Protein AF-0000000069236640 (afdb_homodimer)

Foldseek 3Di:
DPPPPPPPPPPPPPPPPVPVPPDDDDDCPDPVNVVVVVVVVVVVVVLAPDKDWDFWDDWDWDQDPQAIKTWTWGWTDRVPDIFIKTWIWGDDVVVPDIDTDDIDTDDD/DPPPPPPPPPPPPPPPPVPVPPDDDDDCPDPVNVVVVVVVVVVVVVLAPDKDWDFWDDWDWDQDPQAIKTWTWGWTDRVPDIFIKTWIWGDDVVVPDIDTPDIDTDDD

Secondary structure (DSSP, 8-state):
----------------------EEE--TT-HHHHHHHHHHHHHHHHHSSPPEEEEEEEEEEEEETTEEEEEEEEEEESSS-EEEEEEEEEEEGGGTEEEEEEEEE---/----------------------EEE--TT-HHHHHHHHHHHHHHHHHSSPPEEEEEEEEEEEEETTEEEEEEEEEEESSS-EEEEEEEEEEEGGGTEEEEEEEEE---

Sequence (216 aa):
MRIQSLILIVLIVIFSSAASNHAAFLNPNDPLVNEIGNFAVNEYNKQVNKLKFEKVLNGVSEITSQGTNYRITLSATDGSTSKKYAAIVLDNPTQHVRRLTNFAPIKAMRIQSLILIVLIVIFSSAASNHAAFLNPNDPLVNEIGNFAVNEYNKQVNKLKFEKVLNGVSEITSQGTNYRITLSATDGSTSKKYAAIVLDNPTQHVRRLTNFAPIKA

Solvent-accessible surface area (backbone atoms only — not comparable to full-atom values): 12549 Å² total; per-residue (Å²): 131,84,79,73,77,80,78,80,79,80,76,79,75,77,72,72,68,78,64,74,65,56,66,43,77,50,58,43,82,37,68,68,48,40,48,50,44,44,48,44,37,54,54,46,38,69,67,46,88,37,54,40,65,71,46,42,71,41,37,35,36,29,62,51,97,82,30,36,39,36,42,33,35,28,37,30,23,65,83,82,54,79,44,47,29,39,35,30,34,42,40,21,77,90,76,72,43,74,43,72,77,44,77,44,75,56,79,129,131,84,79,73,75,80,77,79,78,80,76,80,75,76,73,72,69,78,64,71,64,57,66,43,79,50,57,43,83,37,68,67,50,40,49,50,46,43,48,44,36,55,54,46,37,71,69,47,89,37,54,41,67,70,46,41,71,40,40,34,36,28,61,49,97,81,29,35,37,37,41,34,35,29,37,32,23,66,86,82,52,77,43,45,29,40,37,31,36,42,40,20,78,90,76,71,42,74,44,73,78,43,78,44,75,55,79,128

Structure (mmCIF, N/CA/C/O backbone):
data_AF-0000000069236640-model_v1
#
loop_
_entity.id
_entity.type
_entity.pdbx_description
1 polymer 'Cystatin domain-containing protein'
#
loop_
_atom_site.group_PDB
_atom_site.id
_atom_site.type_symbol
_atom_site.label_atom_id
_atom_site.label_alt_id
_atom_site.label_comp_id
_atom_site.label_asym_id
_atom_site.label_entity_id
_atom_site.label_seq_id
_atom_site.pdbx_PDB_ins_code
_atom_site.Cartn_x
_atom_site.Cartn_y
_atom_site.Cartn_z
_atom_site.occupancy
_atom_site.B_iso_or_equiv
_atom_site.auth_seq_id
_atom_site.auth_comp_id
_atom_site.auth_asym_id
_atom_site.auth_atom_id
_atom_site.pdbx_PDB_model_num
ATOM 1 N N . MET A 1 1 ? 19.141 -47.312 41.219 1 36.94 1 MET A N 1
ATOM 2 C CA . MET A 1 1 ? 18.516 -47.562 39.906 1 36.94 1 MET A CA 1
ATOM 3 C C . MET A 1 1 ? 18.672 -46.344 39 1 36.94 1 MET A C 1
ATOM 5 O O . MET A 1 1 ? 18.344 -45.219 39.375 1 36.94 1 MET A O 1
ATOM 9 N N . ARG A 1 2 ? 19.812 -46.406 38.156 1 38.91 2 ARG A N 1
ATOM 10 C CA . ARG A 1 2 ? 20.141 -45.469 37.094 1 38.91 2 ARG A CA 1
ATOM 11 C C . ARG A 1 2 ? 18.938 -45.219 36.188 1 38.91 2 ARG A C 1
ATOM 13 O O . ARG A 1 2 ? 18.438 -46.156 35.562 1 38.91 2 ARG A O 1
ATOM 20 N N . ILE A 1 3 ? 18.047 -44.25 36.469 1 45.69 3 ILE A N 1
ATOM 21 C CA . ILE A 1 3 ? 16.938 -43.875 35.625 1 45.69 3 ILE A CA 1
ATOM 22 C C . ILE A 1 3 ? 17.438 -43.531 34.219 1 45.69 3 ILE A C 1
ATOM 24 O O . ILE A 1 3 ? 18.172 -42.562 34.062 1 45.69 3 ILE A O 1
ATOM 28 N N . GLN A 1 4 ? 17.953 -44.594 33.5 1 45.88 4 GLN A N 1
ATOM 29 C CA . GLN A 1 4 ? 18.25 -44.375 32.094 1 45.88 4 GLN A CA 1
ATOM 30 C C . GLN A 1 4 ? 17.078 -43.719 31.375 1 45.88 4 GLN A C 1
ATOM 32 O O . GLN A 1 4 ? 15.953 -44.219 31.391 1 45.88 4 GLN A O 1
ATOM 37 N N . SER A 1 5 ? 16.969 -42.406 31.438 1 51.03 5 SER A N 1
ATOM 38 C CA . SER A 1 5 ? 16.031 -41.625 30.641 1 51.03 5 SER A CA 1
ATOM 39 C C . SER A 1 5 ? 16.062 -42.031 29.172 1 51.03 5 SER A C 1
ATOM 41 O O . SER A 1 5 ? 17.109 -41.906 28.516 1 51.03 5 SER A O 1
ATOM 43 N N . LEU A 1 6 ? 15.289 -43.062 28.766 1 45.91 6 LEU A N 1
ATOM 44 C CA . LEU A 1 6 ? 15.07 -43.438 27.359 1 45.91 6 LEU A CA 1
ATOM 45 C C . LEU A 1 6 ? 14.539 -42.25 26.578 1 45.91 6 LEU A C 1
ATOM 47 O O . LEU A 1 6 ? 13.445 -41.75 26.844 1 45.91 6 LEU A O 1
ATOM 51 N N . ILE A 1 7 ? 15.383 -41.406 26.109 1 46.91 7 ILE A N 1
ATOM 52 C CA . ILE A 1 7 ? 15.062 -40.344 25.188 1 46.91 7 ILE A CA 1
ATOM 53 C C . ILE A 1 7 ? 14.523 -40.938 23.875 1 46.91 7 ILE A C 1
ATOM 55 O O . ILE A 1 7 ? 15.219 -41.688 23.219 1 46.91 7 ILE A O 1
ATOM 59 N N . LEU A 1 8 ? 13.188 -41.156 23.703 1 40.53 8 LEU A N 1
ATOM 60 C CA . LEU A 1 8 ? 12.5 -41.531 22.484 1 40.53 8 LEU A CA 1
ATOM 61 C C . LEU A 1 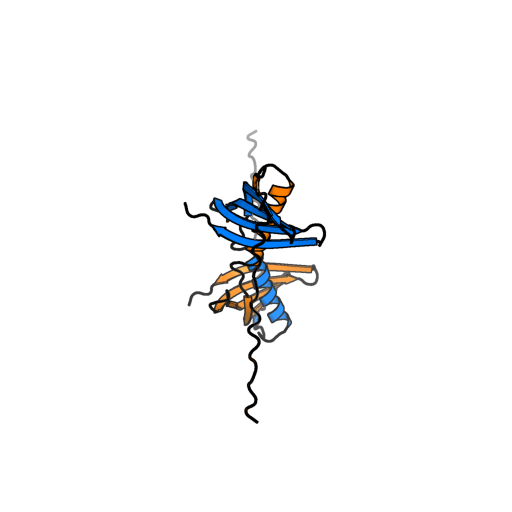8 ? 12.711 -40.5 21.391 1 40.53 8 LEU A C 1
ATOM 63 O O . LEU A 1 8 ? 12.312 -39.344 21.531 1 40.53 8 LEU A O 1
ATOM 67 N N . ILE A 1 9 ? 13.719 -40.656 20.531 1 40.72 9 ILE A N 1
ATOM 68 C CA . ILE A 1 9 ? 13.969 -39.875 19.328 1 40.72 9 ILE A CA 1
ATOM 69 C C . ILE A 1 9 ? 12.805 -40.031 18.359 1 40.72 9 ILE A C 1
ATOM 71 O O . ILE A 1 9 ? 12.562 -41.156 17.859 1 40.72 9 ILE A O 1
ATOM 75 N N . VAL A 1 10 ? 11.656 -39.281 18.406 1 41.09 10 VAL A N 1
ATOM 76 C CA . VAL A 1 10 ? 10.578 -39.219 17.438 1 41.09 10 VAL A CA 1
ATOM 77 C C . VAL A 1 10 ? 11.125 -38.812 16.078 1 41.09 10 VAL A C 1
ATOM 79 O O . VAL A 1 10 ? 11.602 -37.688 15.906 1 41.09 10 VAL A O 1
ATOM 82 N N . LEU A 1 11 ? 11.719 -39.719 15.289 1 38.5 11 LEU A N 1
ATOM 83 C CA . LEU A 1 11 ? 12.078 -39.531 13.891 1 38.5 11 LEU A CA 1
ATOM 84 C C . LEU A 1 11 ? 10.859 -39.125 13.07 1 38.5 11 LEU A C 1
ATOM 86 O O . LEU A 1 11 ? 9.93 -39.906 12.898 1 38.5 11 LEU A O 1
ATOM 90 N N . ILE A 1 12 ? 10.523 -37.844 12.977 1 42.09 12 ILE A N 1
ATOM 91 C CA . ILE A 1 12 ? 9.484 -37.344 12.078 1 42.09 12 ILE A CA 1
ATOM 92 C C . ILE A 1 12 ? 9.828 -37.719 10.641 1 42.09 12 ILE A C 1
ATOM 94 O O . ILE A 1 12 ? 10.852 -37.281 10.102 1 42.09 12 ILE A O 1
ATOM 98 N N . VAL A 1 13 ? 9.508 -38.906 10.172 1 41.97 13 VAL A N 1
ATOM 99 C CA . VAL A 1 13 ? 9.562 -39.312 8.773 1 41.97 13 VAL A CA 1
ATOM 100 C C . VAL A 1 13 ? 8.711 -38.375 7.934 1 41.97 13 VAL A C 1
ATOM 102 O O . VAL A 1 13 ? 7.496 -38.281 8.109 1 41.97 13 VAL A O 1
ATOM 105 N N . ILE A 1 14 ? 9.234 -37.219 7.539 1 39.5 14 ILE A N 1
ATOM 106 C CA . ILE A 1 14 ? 8.602 -36.406 6.5 1 39.5 14 ILE A CA 1
ATOM 107 C C . ILE A 1 14 ? 8.406 -37.25 5.246 1 39.5 14 ILE A C 1
ATOM 109 O O . ILE A 1 14 ? 9.375 -37.719 4.637 1 39.5 14 ILE A O 1
ATOM 113 N N . PHE A 1 15 ? 7.426 -38.156 5.246 1 35.12 15 PHE A N 1
ATOM 114 C CA . PHE A 1 15 ? 6.984 -38.812 4.008 1 35.12 15 PHE A CA 1
ATOM 115 C C . PHE A 1 15 ? 6.809 -37.75 2.902 1 35.12 15 PHE A C 1
ATOM 117 O O . PHE A 1 15 ? 6.023 -36.812 3.043 1 35.12 15 PHE A O 1
ATOM 124 N N . SER A 1 16 ? 7.859 -37.438 2.232 1 40.75 16 SER A N 1
ATOM 125 C CA . SER A 1 16 ? 7.73 -36.719 0.966 1 40.75 16 SER A CA 1
ATOM 126 C C . SER A 1 16 ? 6.781 -37.438 0.018 1 40.75 16 SER A C 1
ATOM 128 O O . SER A 1 16 ? 7.113 -38.5 -0.518 1 40.75 16 SER A O 1
ATOM 130 N N . SER A 1 17 ? 5.566 -37.719 0.354 1 42.81 17 SER A N 1
ATOM 131 C CA . SER A 1 17 ? 4.75 -38.219 -0.749 1 42.81 17 SER A CA 1
ATOM 132 C C . SER A 1 17 ? 5.047 -37.469 -2.041 1 42.81 17 SER A C 1
ATOM 134 O O . SER A 1 17 ? 5.199 -36.25 -2.029 1 42.81 17 SER A O 1
ATOM 136 N N . ALA A 1 18 ? 5.754 -38.125 -2.953 1 45.16 18 ALA A N 1
ATOM 137 C CA . ALA A 1 18 ? 5.793 -37.656 -4.344 1 45.16 18 ALA A CA 1
ATOM 138 C C . ALA A 1 18 ? 4.418 -37.188 -4.809 1 45.16 18 ALA A C 1
ATOM 140 O O . ALA A 1 18 ? 3.596 -38 -5.242 1 45.16 18 ALA A O 1
ATOM 141 N N . ALA A 1 19 ? 3.629 -36.438 -4.109 1 49.44 19 ALA A N 1
ATOM 142 C CA . ALA A 1 19 ? 2.443 -35.906 -4.797 1 49.44 19 ALA A CA 1
ATOM 143 C C . ALA A 1 19 ? 2.75 -35.594 -6.258 1 49.44 19 ALA A C 1
ATOM 145 O O . ALA A 1 19 ? 3.766 -34.969 -6.562 1 49.44 19 ALA A O 1
ATOM 146 N N . SER A 1 20 ? 2.465 -36.5 -7.086 1 50.69 20 SER A N 1
ATOM 147 C CA . SER A 1 20 ? 2.506 -36.219 -8.516 1 50.69 20 SER A CA 1
ATOM 148 C C . SER A 1 20 ? 2.137 -34.75 -8.797 1 50.69 20 SER A C 1
ATOM 150 O O . SER A 1 20 ? 1.004 -34.344 -8.547 1 50.69 20 SER A O 1
ATOM 152 N N . ASN A 1 21 ? 3.029 -33.844 -8.445 1 57.19 21 ASN A N 1
ATOM 153 C CA . ASN A 1 21 ? 2.846 -32.438 -8.812 1 57.19 21 ASN A CA 1
ATOM 154 C C . ASN A 1 21 ? 2.377 -32.312 -10.258 1 57.19 21 ASN A C 1
ATOM 156 O O . ASN A 1 21 ? 3.166 -32.469 -11.188 1 57.19 21 ASN A O 1
ATOM 160 N N . HIS A 1 22 ? 1.173 -32.812 -10.539 1 75.38 22 HIS A N 1
ATOM 161 C CA . HIS A 1 22 ? 0.628 -32.562 -11.867 1 75.38 22 HIS A CA 1
ATOM 162 C C . HIS A 1 22 ? 0.584 -31.062 -12.164 1 75.38 22 HIS A C 1
ATOM 164 O O . HIS A 1 22 ? -0.195 -30.328 -11.562 1 75.38 22 HIS A O 1
ATOM 170 N N . ALA A 1 23 ? 1.65 -30.641 -12.68 1 83.56 23 ALA A N 1
ATOM 171 C CA . ALA A 1 23 ? 1.705 -29.25 -13.156 1 83.56 23 ALA A CA 1
ATOM 172 C C . ALA A 1 23 ? 1.15 -29.141 -14.57 1 83.56 23 ALA A C 1
ATOM 174 O O . ALA A 1 23 ? 1.383 -30.016 -15.414 1 83.56 23 ALA A O 1
ATOM 175 N N . ALA A 1 24 ? 0.2 -28.203 -14.727 1 90.81 24 ALA A N 1
ATOM 176 C CA . ALA A 1 24 ? -0.344 -27.891 -16.047 1 90.81 24 ALA A CA 1
ATOM 177 C C . ALA A 1 24 ? -0.046 -26.438 -16.422 1 90.81 24 ALA A C 1
ATOM 179 O O . ALA A 1 24 ? -0.076 -25.547 -15.578 1 90.81 24 ALA A O 1
ATOM 180 N N . PHE A 1 25 ? 0.266 -26.234 -17.641 1 94.38 25 PHE A N 1
ATOM 181 C CA . PHE A 1 25 ? 0.482 -24.875 -18.141 1 94.38 25 PHE A CA 1
ATOM 182 C C . PHE A 1 25 ? -0.818 -24.078 -18.125 1 94.38 25 PHE A C 1
ATOM 184 O O . PHE A 1 25 ? -1.878 -24.609 -18.469 1 94.38 25 PHE A O 1
ATOM 191 N N . LEU A 1 26 ? -0.66 -22.938 -17.734 1 95.94 26 LEU A N 1
ATOM 192 C CA . LEU A 1 26 ? -1.816 -22.047 -17.656 1 95.94 26 LEU A CA 1
ATOM 193 C C . LEU A 1 26 ? -2.008 -21.297 -18.969 1 95.94 26 LEU A C 1
ATOM 195 O O . LEU A 1 26 ? -1.043 -21.047 -19.688 1 95.94 26 LEU A O 1
ATOM 199 N N . ASN A 1 27 ? -3.264 -21.031 -19.219 1 96.81 27 ASN A N 1
ATOM 200 C CA . ASN A 1 27 ? -3.613 -20.047 -20.234 1 96.81 27 ASN A CA 1
ATOM 201 C C . ASN A 1 27 ? -3.652 -18.641 -19.641 1 96.81 27 ASN A C 1
ATOM 203 O O . ASN A 1 27 ? -4.543 -18.312 -18.859 1 96.81 27 ASN A O 1
ATOM 207 N N . PRO A 1 28 ? -2.711 -17.781 -20.016 1 97 28 PRO A N 1
ATOM 208 C CA . PRO A 1 28 ? -2.645 -16.453 -19.422 1 97 28 PRO A CA 1
ATOM 209 C C . PRO A 1 28 ? -3.883 -15.609 -19.719 1 97 28 PRO A C 1
ATOM 211 O O . PRO A 1 28 ? -4.141 -14.617 -19.031 1 97 28 PRO A O 1
ATOM 214 N N . ASN A 1 29 ? -4.648 -16.047 -20.719 1 96.62 29 ASN A N 1
ATOM 215 C CA . ASN A 1 29 ? -5.832 -15.273 -21.094 1 96.62 29 ASN A CA 1
ATOM 216 C C . ASN A 1 29 ? -7.07 -15.758 -20.344 1 96.62 29 ASN A C 1
ATOM 218 O O . ASN A 1 29 ? -8.164 -15.211 -20.516 1 96.62 29 ASN A O 1
ATOM 222 N N . ASP A 1 30 ? -6.922 -16.75 -19.562 1 97 30 ASP A N 1
ATOM 223 C CA . ASP A 1 30 ? -8.008 -17.234 -18.703 1 97 30 ASP A CA 1
ATOM 224 C C . ASP A 1 30 ? -8.383 -16.172 -17.672 1 97 30 ASP A C 1
ATOM 226 O O . ASP A 1 30 ? -7.52 -15.68 -16.938 1 97 30 ASP A O 1
ATOM 230 N N . PRO A 1 31 ? -9.703 -15.859 -17.562 1 97.31 31 PRO A N 1
ATOM 231 C CA . PRO A 1 31 ? -10.133 -14.844 -16.609 1 97.31 31 PRO A CA 1
ATOM 232 C C . PRO A 1 31 ? -9.711 -15.164 -15.172 1 97.31 31 PRO A C 1
ATOM 234 O O . PRO A 1 31 ? -9.383 -14.258 -14.406 1 97.31 31 PRO A O 1
ATOM 237 N N . LEU A 1 32 ? -9.766 -16.422 -14.734 1 97.56 32 LEU A N 1
ATOM 238 C CA . LEU A 1 32 ? -9.352 -16.797 -13.391 1 97.56 32 LEU A CA 1
ATOM 239 C C . LEU A 1 32 ? -7.871 -16.484 -13.172 1 97.56 32 LEU A C 1
ATOM 241 O O . LEU A 1 32 ? -7.488 -16 -12.102 1 97.56 32 LEU A O 1
ATOM 245 N N . VAL A 1 33 ? -7.062 -16.766 -14.195 1 98.06 33 VAL A N 1
ATOM 246 C CA . VAL A 1 33 ? -5.625 -16.516 -14.102 1 98.06 33 VAL A CA 1
ATOM 247 C C . VAL A 1 33 ? -5.363 -15.023 -13.977 1 98.06 33 VAL A C 1
ATOM 249 O O . VAL A 1 33 ? -4.512 -14.594 -13.195 1 98.06 33 VAL A O 1
ATOM 252 N N . ASN A 1 34 ? -6.078 -14.234 -14.719 1 97.81 34 ASN A N 1
ATOM 253 C CA . ASN A 1 34 ? -5.953 -12.789 -14.586 1 97.81 34 ASN A CA 1
ATOM 254 C C . ASN A 1 34 ? -6.383 -12.312 -13.203 1 97.81 34 ASN A C 1
ATOM 256 O O . ASN A 1 34 ? -5.777 -11.398 -12.641 1 97.81 34 ASN A O 1
ATOM 260 N N . GLU A 1 35 ? -7.418 -12.922 -12.656 1 98.25 35 GLU A N 1
ATOM 261 C CA . GLU A 1 35 ? -7.859 -12.602 -11.297 1 98.25 35 GLU A CA 1
ATOM 262 C C . GLU A 1 35 ? -6.781 -12.938 -10.273 1 98.25 35 GLU A C 1
ATOM 264 O O . GLU A 1 35 ? -6.539 -12.164 -9.344 1 98.25 35 GLU A O 1
ATOM 269 N N . ILE A 1 36 ? -6.125 -14.047 -10.477 1 98.5 36 ILE A N 1
ATOM 270 C CA . ILE A 1 36 ? -5.047 -14.477 -9.594 1 98.5 36 ILE A CA 1
ATOM 271 C C . ILE A 1 36 ? -3.883 -13.492 -9.672 1 98.5 36 ILE A C 1
ATOM 273 O O . ILE A 1 36 ? -3.299 -13.125 -8.656 1 98.5 36 ILE A O 1
ATOM 277 N N . GLY A 1 37 ? -3.541 -13.086 -10.898 1 98.62 37 GLY A N 1
ATOM 278 C CA . GLY A 1 37 ? -2.496 -12.086 -11.07 1 98.62 37 GLY A CA 1
ATOM 279 C C . GLY A 1 37 ? -2.811 -10.766 -10.383 1 98.62 37 GLY A C 1
ATOM 280 O O . GLY A 1 37 ? -1.967 -10.211 -9.68 1 98.62 37 GLY A O 1
ATOM 281 N N . ASN A 1 38 ? -4.004 -10.281 -10.547 1 97.94 38 ASN A N 1
ATOM 282 C CA . ASN A 1 38 ? -4.441 -9.047 -9.898 1 97.94 38 ASN A CA 1
ATOM 283 C C . ASN A 1 38 ? -4.41 -9.172 -8.375 1 97.94 38 ASN A C 1
ATOM 285 O O . ASN A 1 38 ? -3.969 -8.258 -7.684 1 97.94 38 ASN A O 1
ATOM 289 N N . PHE A 1 39 ? -4.879 -10.266 -7.898 1 98.19 39 PHE A N 1
ATOM 290 C CA . PHE A 1 39 ? -4.828 -10.539 -6.465 1 98.19 39 PHE A CA 1
ATOM 291 C C . PHE A 1 39 ? -3.393 -10.484 -5.957 1 98.19 39 PHE A C 1
ATOM 293 O O . PHE A 1 39 ? -3.125 -9.891 -4.906 1 98.19 39 PHE A O 1
ATOM 300 N N . ALA A 1 40 ? -2.477 -11.117 -6.699 1 98 40 ALA A N 1
ATOM 301 C CA . ALA A 1 40 ? -1.072 -11.156 -6.297 1 98 40 ALA A CA 1
ATOM 302 C C . ALA A 1 40 ? -0.507 -9.742 -6.141 1 98 40 ALA A C 1
ATOM 304 O O . ALA A 1 40 ? 0.128 -9.43 -5.133 1 98 40 ALA A O 1
ATOM 305 N N . VAL A 1 41 ? -0.74 -8.898 -7.07 1 96.19 41 VAL A N 1
ATOM 306 C CA . VAL A 1 41 ? -0.22 -7.539 -7.055 1 96.19 41 VAL A CA 1
ATOM 307 C C . VAL A 1 41 ? -0.866 -6.75 -5.918 1 96.19 41 VAL A C 1
ATOM 309 O O . VAL A 1 41 ? -0.178 -6.051 -5.172 1 96.19 41 VAL A O 1
ATOM 312 N N . ASN A 1 42 ? -2.168 -6.895 -5.711 1 91.88 42 ASN A N 1
ATOM 313 C CA . ASN A 1 42 ? -2.873 -6.191 -4.645 1 91.88 42 ASN A CA 1
ATOM 314 C C . ASN A 1 42 ? -2.377 -6.625 -3.266 1 91.88 42 ASN A C 1
ATOM 316 O O . ASN A 1 42 ? -2.186 -5.789 -2.381 1 91.88 42 ASN A O 1
ATOM 320 N N . GLU A 1 43 ? -2.205 -7.934 -3.1 1 91.81 43 GLU A N 1
ATOM 321 C CA . GLU A 1 43 ? -1.708 -8.438 -1.824 1 91.81 43 GLU A CA 1
ATOM 322 C C . GLU A 1 43 ? -0.29 -7.945 -1.55 1 91.81 43 GLU A C 1
ATOM 324 O O . GLU A 1 43 ? 0.04 -7.59 -0.418 1 91.81 43 GLU A O 1
ATOM 329 N N . TYR A 1 44 ? 0.545 -7.938 -2.592 1 92.56 44 TYR A N 1
ATOM 330 C CA . TYR A 1 44 ? 1.896 -7.402 -2.451 1 92.56 44 TYR A CA 1
ATOM 331 C C . TYR A 1 44 ? 1.861 -5.945 -2.012 1 92.56 44 TYR A C 1
ATOM 333 O O . TYR A 1 44 ? 2.576 -5.551 -1.086 1 92.56 44 TYR A O 1
ATOM 341 N N . ASN A 1 45 ? 1.063 -5.172 -2.672 1 87.62 45 ASN A N 1
ATOM 342 C CA . ASN A 1 45 ? 0.958 -3.75 -2.361 1 87.62 45 ASN A CA 1
ATOM 343 C C . ASN A 1 45 ? 0.521 -3.523 -0.916 1 87.62 45 ASN A C 1
ATOM 345 O O . ASN A 1 45 ? 0.879 -2.514 -0.307 1 87.62 45 ASN A O 1
ATOM 349 N N . LYS A 1 46 ? -0.196 -4.473 -0.399 1 82.44 46 LYS A N 1
ATOM 350 C CA . LYS A 1 46 ? -0.645 -4.34 0.984 1 82.44 46 LYS A CA 1
ATOM 351 C C . LYS A 1 46 ? 0.508 -4.566 1.96 1 82.44 46 LYS A C 1
ATOM 353 O O . LYS A 1 46 ? 0.476 -4.074 3.09 1 82.44 46 LYS A O 1
ATOM 358 N N . GLN A 1 47 ? 1.496 -5.301 1.5 1 76.81 47 GLN A N 1
ATOM 359 C CA . GLN A 1 47 ? 2.543 -5.742 2.414 1 76.81 47 GLN A CA 1
ATOM 360 C C . GLN A 1 47 ? 3.785 -4.867 2.297 1 76.81 47 GLN A C 1
ATOM 362 O O . GLN A 1 47 ? 4.617 -4.832 3.205 1 76.81 47 GLN A O 1
ATOM 367 N N . VAL A 1 48 ? 4.027 -4.441 1.119 1 72.44 48 VAL A N 1
ATOM 368 C CA . VAL A 1 48 ? 5.293 -3.752 0.905 1 72.44 48 VAL A CA 1
ATOM 369 C C . VAL A 1 48 ? 5.109 -2.25 1.114 1 72.44 48 VAL A C 1
ATOM 371 O O . VAL A 1 48 ? 4 -1.729 0.962 1 72.44 48 VAL A O 1
ATOM 374 N N . ASN A 1 49 ? 6.273 -1.632 1.387 1 62.62 49 ASN A N 1
ATOM 375 C CA . ASN A 1 49 ? 6.578 -0.206 1.448 1 62.62 49 ASN A CA 1
ATOM 376 C C . ASN A 1 49 ? 5.523 0.558 2.242 1 62.62 49 ASN A C 1
ATOM 378 O O . ASN A 1 49 ? 5.207 1.706 1.922 1 62.62 49 ASN A O 1
ATOM 382 N N . LYS A 1 50 ? 4.938 -0.226 3.1 1 79.5 50 LYS A N 1
ATOM 383 C CA . LYS A 1 50 ? 3.941 0.445 3.932 1 79.5 50 LYS A CA 1
ATOM 384 C C . LYS A 1 50 ? 4.59 1.095 5.148 1 79.5 50 LYS A C 1
ATOM 386 O O . LYS A 1 50 ? 5.387 0.461 5.848 1 79.5 50 LYS A O 1
ATOM 391 N N . LEU A 1 51 ? 4.391 2.369 5.16 1 89.44 51 LEU A N 1
ATOM 392 C CA . LEU A 1 51 ? 4.738 3.068 6.391 1 89.44 51 LEU A CA 1
ATOM 393 C C . LEU A 1 51 ? 3.777 2.699 7.52 1 89.44 51 LEU A C 1
ATOM 395 O O . LEU A 1 51 ? 2.584 2.5 7.281 1 89.44 51 LEU A O 1
ATOM 399 N N . LYS A 1 52 ? 4.402 2.471 8.664 1 93.19 52 LYS A N 1
ATOM 400 C CA . LYS A 1 52 ? 3.615 2.334 9.891 1 93.19 52 LYS A CA 1
ATOM 401 C C . LYS A 1 52 ? 3.652 3.619 10.711 1 93.19 52 LYS A C 1
ATOM 403 O O . LYS A 1 52 ? 4.73 4.129 11.031 1 93.19 52 LYS A O 1
ATOM 408 N N . PHE A 1 53 ? 2.504 4.113 11.008 1 97.75 53 PHE A N 1
ATOM 409 C CA . PHE A 1 53 ? 2.375 5.309 11.836 1 97.75 53 PHE A CA 1
ATOM 410 C C . PHE A 1 53 ? 2.92 5.062 13.234 1 97.75 53 PHE A C 1
ATOM 412 O O . PHE A 1 53 ? 2.643 4.023 13.844 1 97.75 53 PHE A O 1
ATOM 419 N N . GLU A 1 54 ? 3.654 6.02 13.68 1 98.12 54 GLU A N 1
ATOM 420 C CA . GLU A 1 54 ? 4.125 5.926 15.062 1 98.12 54 GLU A CA 1
ATOM 421 C C . GLU A 1 54 ? 3.455 6.973 15.945 1 98.12 54 GLU A C 1
ATOM 423 O O . GLU A 1 54 ? 2.762 6.629 16.906 1 98.12 54 GLU A O 1
ATOM 428 N N . LYS A 1 55 ? 3.736 8.242 15.664 1 98.19 55 LYS A N 1
ATOM 429 C CA . LYS A 1 55 ? 3.17 9.328 16.453 1 98.19 55 LYS A CA 1
ATOM 430 C C . LYS A 1 55 ? 3.254 10.656 15.719 1 98.19 55 LYS A C 1
ATOM 432 O O . LYS A 1 55 ? 4.074 10.82 14.805 1 98.19 55 LYS A O 1
ATOM 437 N N . VAL A 1 56 ? 2.381 11.562 16.188 1 98.62 56 VAL A N 1
ATOM 438 C CA . VAL A 1 56 ? 2.523 12.953 15.766 1 98.62 56 VAL A CA 1
ATOM 439 C C . VAL A 1 56 ? 3.516 13.672 16.672 1 98.62 56 VAL A C 1
ATOM 441 O O . VAL A 1 56 ? 3.488 13.492 17.891 1 98.62 56 VAL A O 1
ATOM 444 N N . LEU A 1 57 ? 4.367 14.414 16.078 1 98.56 57 LEU A N 1
ATOM 445 C CA . LEU A 1 57 ? 5.387 15.125 16.844 1 98.56 57 LEU A CA 1
ATOM 446 C C . LEU A 1 57 ? 4.945 16.547 17.141 1 98.56 57 LEU A C 1
ATOM 448 O O . LEU A 1 57 ? 5.145 17.047 18.266 1 98.56 57 LEU A O 1
ATOM 452 N N . ASN A 1 58 ? 4.41 17.25 16.266 1 98.12 58 ASN A N 1
ATOM 453 C CA . ASN A 1 58 ? 3.9 18.609 16.375 1 98.12 58 ASN A CA 1
ATOM 454 C C . ASN A 1 58 ? 3.064 19.016 15.172 1 98.12 58 ASN A C 1
ATOM 456 O O . ASN A 1 58 ? 2.904 18.219 14.234 1 98.12 58 ASN A O 1
ATOM 460 N N . GLY A 1 59 ? 2.371 20.234 15.32 1 97.69 59 GLY A N 1
ATOM 461 C CA . GLY A 1 59 ? 1.603 20.719 14.188 1 97.69 59 GLY A CA 1
ATOM 462 C C . GLY A 1 59 ? 0.663 21.844 14.539 1 97.69 59 GLY A C 1
ATOM 463 O O . GLY A 1 59 ? 0.658 22.328 15.672 1 97.69 59 GLY A O 1
ATOM 464 N N . VAL A 1 60 ? -0.038 22.281 13.5 1 97.31 60 VAL A N 1
ATOM 465 C CA . VAL A 1 60 ? -1.021 23.344 13.656 1 97.31 60 VAL A CA 1
ATOM 466 C C . VAL A 1 60 ? -2.305 22.984 12.914 1 97.31 60 VAL A C 1
ATOM 468 O O . VAL A 1 60 ? -2.277 22.203 11.969 1 97.31 60 VAL A O 1
ATOM 471 N N . SER A 1 61 ? -3.316 23.484 13.484 1 96.69 61 SER A N 1
ATOM 472 C CA . SER A 1 61 ? -4.586 23.406 12.766 1 96.69 61 SER A CA 1
ATOM 473 C C . SER A 1 61 ? -5.051 24.797 12.312 1 96.69 61 SER A C 1
ATOM 475 O O . SER A 1 61 ? -4.875 25.781 13.031 1 96.69 61 SER A O 1
ATOM 477 N N . GLU A 1 62 ? -5.562 24.859 11.062 1 95.56 62 GLU A N 1
ATOM 478 C CA . GLU A 1 62 ? -6.059 26.094 10.461 1 95.56 62 GLU A CA 1
ATOM 479 C C . GLU A 1 62 ? -7.477 25.922 9.93 1 95.56 62 GLU A C 1
ATOM 481 O O . GLU A 1 62 ? -7.723 25.062 9.078 1 95.56 62 GLU A O 1
ATOM 486 N N . ILE A 1 63 ? -8.336 26.75 10.508 1 93 63 ILE A N 1
ATOM 487 C CA . ILE A 1 63 ? -9.727 26.688 10.062 1 93 63 ILE A CA 1
ATOM 488 C C . ILE A 1 63 ? -9.875 27.453 8.742 1 93 63 ILE A C 1
ATOM 490 O O . ILE A 1 63 ? -9.461 28.609 8.633 1 93 63 ILE A O 1
ATOM 494 N N . THR A 1 64 ? -10.391 26.703 7.691 1 92.62 64 THR A N 1
ATOM 495 C CA . THR A 1 64 ? -10.68 27.281 6.387 1 92.62 64 THR A CA 1
ATOM 496 C C . THR A 1 64 ? -12.164 27.141 6.039 1 92.62 64 THR A C 1
ATOM 498 O O . THR A 1 64 ? -12.93 26.547 6.809 1 92.62 64 THR A O 1
ATOM 501 N N . SER A 1 65 ? -12.477 27.75 4.945 1 92.31 65 SER A N 1
ATOM 502 C CA . SER A 1 65 ? -13.867 27.688 4.508 1 92.31 65 SER A CA 1
ATOM 503 C C . SER A 1 65 ? -14.281 26.25 4.199 1 92.31 65 SER A C 1
ATOM 505 O O . SER A 1 65 ? -15.469 25.906 4.27 1 92.31 65 SER A O 1
ATOM 507 N N . GLN A 1 66 ? -13.32 25.406 3.887 1 94.31 66 GLN A N 1
ATOM 508 C CA . GLN A 1 66 ? -13.617 24.047 3.471 1 94.31 66 GLN A CA 1
ATOM 509 C C . GLN A 1 66 ? -13.562 23.078 4.652 1 94.31 66 GLN A C 1
ATOM 511 O O . GLN A 1 66 ? -14 21.938 4.555 1 94.31 66 GLN A O 1
ATOM 516 N N . GLY A 1 67 ? -13.031 23.547 5.715 1 95.69 67 GLY A N 1
ATOM 517 C CA . GLY A 1 67 ? -12.812 22.719 6.887 1 95.69 67 GLY A CA 1
ATOM 518 C C . GLY A 1 67 ? -11.547 23.078 7.645 1 95.69 67 GLY A C 1
ATOM 519 O O . GLY A 1 67 ? -11.125 24.234 7.637 1 95.69 67 GLY A O 1
ATOM 520 N N . THR A 1 68 ? -11.047 22.141 8.359 1 96.75 68 THR A N 1
ATOM 521 C CA . THR A 1 68 ? -9.828 22.359 9.133 1 96.75 68 THR A CA 1
ATOM 522 C C . THR A 1 68 ? -8.625 21.719 8.438 1 96.75 68 THR A C 1
ATOM 524 O O . THR A 1 68 ? -8.656 20.531 8.102 1 96.75 68 THR A O 1
ATOM 527 N N . ASN A 1 69 ? -7.59 22.469 8.188 1 97.25 69 ASN A N 1
ATOM 528 C CA . ASN A 1 69 ? -6.316 21.922 7.719 1 97.25 69 ASN A CA 1
ATOM 529 C C . ASN A 1 69 ? -5.395 21.578 8.883 1 97.25 69 ASN A C 1
ATOM 531 O O . ASN A 1 69 ? -5.059 22.422 9.703 1 97.25 69 ASN A O 1
ATOM 535 N N . TYR A 1 70 ? -5.09 20.359 8.945 1 98.19 70 TYR A N 1
ATOM 536 C CA . TYR A 1 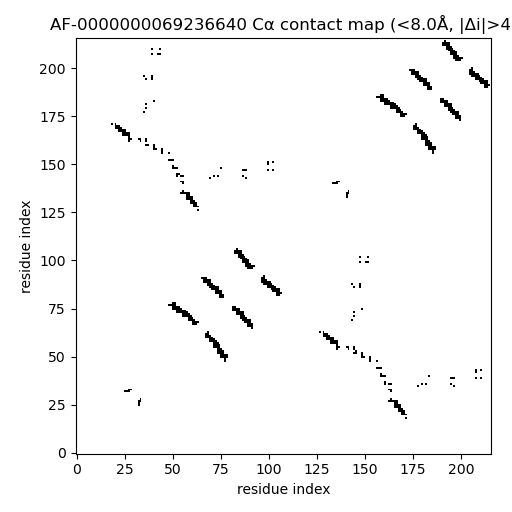70 ? -4.062 19.922 9.883 1 98.19 70 TYR A CA 1
ATOM 537 C C . TYR A 1 70 ? -2.701 19.828 9.203 1 98.19 70 TYR A C 1
ATOM 539 O O . TYR A 1 70 ? -2.523 19.062 8.258 1 98.19 70 TYR A O 1
ATOM 547 N N . ARG A 1 71 ? -1.799 20.578 9.617 1 98.25 71 ARG A N 1
ATOM 548 C CA . ARG A 1 71 ? -0.403 20.484 9.203 1 98.25 71 ARG A CA 1
ATOM 549 C C . ARG A 1 71 ? 0.458 19.875 10.305 1 98.25 71 ARG A C 1
ATOM 551 O O . ARG A 1 71 ? 0.762 20.547 11.305 1 98.25 71 ARG A O 1
ATOM 558 N N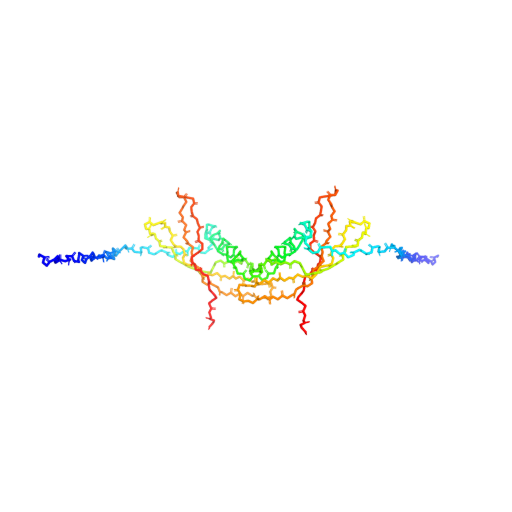 . ILE A 1 72 ? 0.847 18.625 10.039 1 98.5 72 ILE A N 1
ATOM 559 C CA . ILE A 1 72 ? 1.471 17.922 11.156 1 98.5 72 ILE A CA 1
ATOM 560 C C . ILE A 1 72 ? 2.828 17.375 10.719 1 98.5 72 ILE A C 1
ATOM 562 O O . ILE A 1 72 ? 3.047 17.109 9.539 1 98.5 72 ILE A O 1
ATOM 566 N N . THR A 1 73 ? 3.734 17.266 11.664 1 98.56 73 THR A N 1
ATOM 567 C CA . THR A 1 73 ? 4.93 16.422 11.602 1 98.56 73 THR A CA 1
ATOM 568 C C . THR A 1 73 ? 4.723 15.133 12.375 1 98.56 73 THR A C 1
ATOM 570 O O . THR A 1 73 ? 4.262 15.148 13.523 1 98.56 73 THR A O 1
ATOM 573 N N . LEU A 1 74 ? 4.988 14.047 11.664 1 98.75 74 LEU A N 1
ATOM 574 C CA . LEU A 1 74 ? 4.793 12.75 12.305 1 98.75 74 LEU A CA 1
ATOM 575 C C . LEU A 1 74 ? 5.992 11.836 12.062 1 98.75 74 LEU A C 1
ATOM 577 O O . LEU A 1 74 ? 6.812 12.102 11.18 1 98.75 74 LEU A O 1
ATOM 581 N N . SER A 1 75 ? 6.133 10.852 12.914 1 98.19 75 SER A N 1
ATOM 582 C CA . SER A 1 75 ? 7.105 9.781 12.711 1 98.19 75 SER A CA 1
ATOM 583 C C . SER A 1 75 ? 6.426 8.508 12.211 1 98.19 75 SER A C 1
ATOM 585 O O . SER A 1 75 ? 5.328 8.172 12.656 1 98.19 75 SER A O 1
ATOM 587 N N . ALA A 1 76 ? 7.086 7.938 11.227 1 97.12 76 ALA A N 1
ATOM 588 C CA . ALA A 1 76 ? 6.648 6.652 10.688 1 97.12 76 ALA A CA 1
ATOM 589 C C . ALA A 1 76 ? 7.844 5.762 10.352 1 97.12 76 ALA A C 1
ATOM 591 O O . ALA A 1 76 ? 8.953 6.254 10.141 1 97.12 76 ALA A O 1
ATOM 592 N N . THR A 1 77 ? 7.555 4.488 10.398 1 94.44 77 THR A N 1
ATOM 593 C CA . THR A 1 77 ? 8.609 3.523 10.125 1 94.44 77 THR A CA 1
ATOM 594 C C . THR A 1 77 ? 8.227 2.609 8.969 1 94.44 77 THR A C 1
ATOM 596 O O . THR A 1 77 ? 7.047 2.314 8.766 1 94.44 77 THR A O 1
ATOM 599 N N . ASP A 1 78 ? 9.188 2.225 8.219 1 86.31 78 ASP A N 1
ATOM 600 C CA . ASP A 1 78 ? 8.961 1.219 7.184 1 86.31 78 ASP A CA 1
ATOM 601 C C . ASP A 1 78 ? 9.297 -0.18 7.699 1 86.31 78 ASP A C 1
ATOM 603 O O . ASP A 1 78 ? 9.398 -1.127 6.914 1 86.31 78 ASP A O 1
ATOM 607 N N . GLY A 1 79 ? 9.406 -0.295 9.047 1 87.38 79 GLY A N 1
ATOM 608 C CA . GLY A 1 79 ? 9.805 -1.559 9.648 1 87.38 79 GLY A CA 1
ATOM 609 C C . GLY A 1 79 ? 11.273 -1.608 10.031 1 87.38 79 GLY A C 1
ATOM 610 O O . GLY A 1 79 ? 11.672 -2.404 10.883 1 87.38 79 GLY A O 1
ATOM 611 N N . SER A 1 80 ? 12.086 -0.8 9.438 1 87.31 80 SER A N 1
ATOM 612 C CA . SER A 1 80 ? 13.523 -0.79 9.688 1 87.31 80 SER A CA 1
ATOM 613 C C . SER A 1 80 ? 13.961 0.514 10.344 1 87.31 80 SER A C 1
ATOM 615 O O . SER A 1 80 ? 14.727 0.5 11.312 1 87.31 80 SER A O 1
ATOM 617 N N . THR A 1 81 ? 13.453 1.571 9.766 1 91.75 81 THR A N 1
ATOM 618 C CA . THR A 1 81 ? 13.875 2.881 10.25 1 91.75 81 THR A CA 1
ATOM 619 C C . THR A 1 81 ? 12.672 3.795 10.453 1 91.75 81 THR A C 1
ATOM 621 O O . THR A 1 81 ? 11.703 3.74 9.688 1 91.75 81 THR A O 1
ATOM 624 N N . SER A 1 82 ? 12.758 4.566 11.508 1 95.94 82 SER A N 1
ATOM 625 C CA . SER A 1 82 ? 11.797 5.645 11.734 1 95.94 82 SER A CA 1
ATOM 626 C C . SER A 1 82 ? 12.273 6.945 11.094 1 95.94 82 SER A C 1
ATOM 628 O O . SER A 1 82 ? 13.438 7.32 11.227 1 95.94 82 SER A O 1
ATOM 630 N N . LYS A 1 83 ? 11.289 7.586 10.367 1 96.38 83 LYS A N 1
ATOM 631 C CA . LYS A 1 83 ? 11.578 8.875 9.75 1 96.38 83 LYS A CA 1
ATOM 632 C C . LYS A 1 83 ? 10.453 9.875 10.016 1 96.38 83 LYS A C 1
ATOM 634 O O . LYS A 1 83 ? 9.359 9.492 10.43 1 96.38 83 LYS A O 1
ATOM 639 N N . LYS A 1 84 ? 10.82 11.188 9.859 1 98.25 84 LYS A N 1
ATOM 640 C CA . LYS A 1 84 ? 9.844 12.258 10.031 1 98.25 84 LYS A CA 1
ATOM 641 C C . LYS A 1 84 ? 9.227 12.656 8.688 1 98.25 84 LYS A C 1
ATOM 643 O O . LYS A 1 84 ? 9.93 12.75 7.684 1 98.25 84 LYS A O 1
ATOM 648 N N . TYR A 1 85 ? 7.977 12.867 8.773 1 97.94 85 TYR A N 1
ATOM 649 C CA . TYR A 1 85 ? 7.223 13.289 7.598 1 97.94 85 TYR A CA 1
ATOM 650 C C . TYR A 1 85 ? 6.324 14.477 7.922 1 97.94 85 TYR A C 1
ATOM 652 O O . TYR A 1 85 ? 5.812 14.594 9.039 1 97.94 85 TYR A O 1
ATOM 660 N N . ALA A 1 86 ? 6.23 15.375 6.98 1 98.25 86 ALA A N 1
ATOM 661 C CA . ALA A 1 86 ? 5.203 16.406 7.016 1 98.25 86 ALA A CA 1
ATOM 662 C C . ALA A 1 86 ? 3.955 15.977 6.258 1 98.25 86 ALA A C 1
ATOM 664 O O . ALA A 1 86 ? 4.047 15.406 5.168 1 98.25 86 ALA A O 1
ATOM 665 N N . ALA A 1 87 ? 2.85 16.203 6.855 1 98.56 87 ALA A N 1
ATOM 666 C CA . ALA A 1 87 ? 1.574 15.852 6.23 1 98.56 87 ALA A CA 1
ATOM 667 C C . ALA A 1 87 ? 0.564 16.984 6.391 1 98.56 87 ALA A C 1
ATOM 669 O O . ALA A 1 87 ? 0.58 17.703 7.391 1 98.56 87 ALA A O 1
ATOM 670 N N . ILE A 1 88 ? -0.296 17.125 5.383 1 98.06 88 ILE A N 1
ATOM 671 C CA . ILE A 1 88 ? -1.442 18.031 5.445 1 98.06 88 ILE A CA 1
ATOM 672 C C . ILE A 1 88 ? -2.727 17.25 5.176 1 98.06 88 ILE A C 1
ATOM 674 O O . ILE A 1 88 ? -2.846 16.562 4.156 1 98.06 88 ILE A O 1
ATOM 678 N N . VAL A 1 89 ? -3.592 17.344 6.105 1 98.69 89 VAL A N 1
ATOM 679 C CA . VAL A 1 89 ? -4.875 16.656 6 1 98.69 89 VAL A CA 1
ATOM 680 C C . VAL A 1 89 ? -6.012 17.672 6.102 1 98.69 89 VAL A C 1
ATOM 682 O O . VAL A 1 89 ? -6.027 18.5 7.016 1 98.69 89 VAL A O 1
ATOM 685 N N . LEU A 1 90 ? -6.922 17.688 5.176 1 98.19 90 LEU A N 1
ATOM 686 C CA . LEU A 1 90 ? -8.18 18.422 5.262 1 98.19 90 LEU A CA 1
ATOM 687 C C . LEU A 1 90 ? -9.266 17.562 5.906 1 98.19 90 LEU A C 1
ATOM 689 O O . LEU A 1 90 ? -9.484 16.422 5.496 1 98.19 90 LEU A O 1
ATOM 693 N N . ASP A 1 91 ? -9.828 18.078 6.949 1 98.31 91 ASP A N 1
ATOM 694 C CA . ASP A 1 91 ? -10.891 17.375 7.656 1 98.31 91 ASP A CA 1
ATOM 695 C C . ASP A 1 91 ? -12.156 18.219 7.742 1 98.31 91 ASP A C 1
ATOM 697 O O . ASP A 1 91 ? -12.109 19.375 8.188 1 98.31 91 ASP A O 1
ATOM 701 N N . ASN A 1 92 ? -13.25 17.703 7.266 1 97.5 92 ASN A N 1
ATOM 702 C CA . ASN A 1 92 ? -14.57 18.312 7.359 1 97.5 92 ASN A CA 1
ATOM 703 C C . ASN A 1 92 ? -15.625 17.297 7.812 1 97.5 92 ASN A C 1
ATOM 705 O O . ASN A 1 92 ? -16.281 16.672 6.984 1 97.5 92 ASN A O 1
ATOM 709 N N . PRO A 1 93 ? -15.789 17.219 9.117 1 96.25 93 PRO A N 1
ATOM 710 C CA . PRO A 1 93 ? -16.734 16.219 9.633 1 96.25 93 PRO A CA 1
ATOM 711 C C . PRO A 1 93 ? -18.172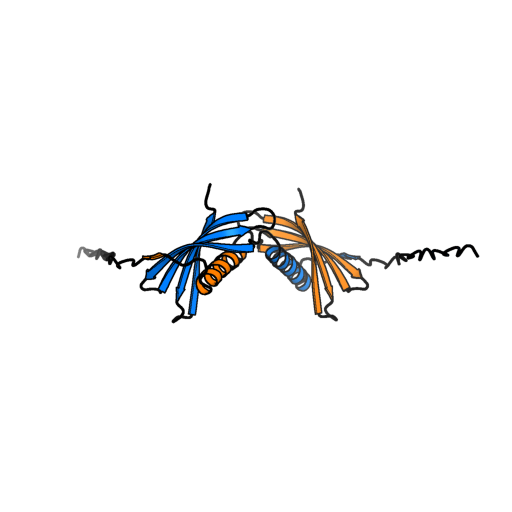 16.484 9.203 1 96.25 93 PRO A C 1
ATOM 713 O O . PRO A 1 93 ? -18.953 15.547 9.047 1 96.25 93 PRO A O 1
ATOM 716 N N . THR A 1 94 ? -18.484 17.688 9 1 95.75 94 THR A N 1
ATOM 717 C CA . THR A 1 94 ? -19.844 18.031 8.617 1 95.75 94 THR A CA 1
ATOM 718 C C . THR A 1 94 ? -20.188 17.484 7.238 1 95.75 94 THR A C 1
ATOM 720 O O . THR A 1 94 ? -21.297 16.984 7.012 1 95.75 94 THR A O 1
ATOM 723 N N . GLN A 1 95 ? -19.281 17.531 6.363 1 96.56 95 GLN A N 1
ATOM 724 C CA . GLN A 1 95 ? -19.469 17.031 5.004 1 96.56 95 GLN A CA 1
ATOM 725 C C . GLN A 1 95 ? -18.922 15.617 4.867 1 96.56 95 GLN A C 1
ATOM 727 O O . GLN A 1 95 ? -18.859 15.07 3.762 1 96.56 95 GLN A O 1
ATOM 732 N N . HIS A 1 96 ? -18.422 15.016 5.922 1 96.56 96 HIS A N 1
ATOM 733 C CA . HIS A 1 96 ? -17.859 13.664 5.941 1 96.56 96 HIS A CA 1
ATOM 734 C C . HIS A 1 96 ? -16.719 13.531 4.945 1 96.56 96 HIS A C 1
ATOM 736 O O . HIS A 1 96 ? -16.656 12.57 4.176 1 96.56 96 HIS A O 1
ATOM 742 N N . VAL A 1 97 ? -15.844 14.547 4.977 1 96.44 97 VAL A N 1
ATOM 743 C CA . VAL A 1 97 ? -14.688 14.555 4.09 1 96.44 97 VAL A CA 1
ATOM 744 C C . VAL A 1 97 ? -13.398 14.594 4.914 1 96.44 97 VAL A C 1
ATOM 746 O O . VAL A 1 97 ? -13.281 15.383 5.852 1 96.44 97 VAL A O 1
ATOM 749 N N . ARG A 1 98 ? -12.453 13.742 4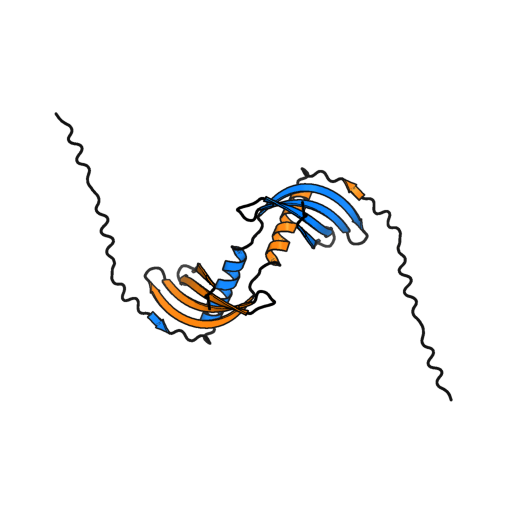.672 1 98.12 98 ARG A N 1
ATOM 750 C CA . ARG A 1 98 ? -11.062 13.773 5.121 1 98.12 98 ARG A CA 1
ATOM 751 C C . ARG A 1 98 ? -10.117 13.344 4.004 1 98.12 98 ARG A C 1
ATOM 753 O O . ARG A 1 98 ? -10.258 12.25 3.457 1 98.12 98 ARG A O 1
ATOM 760 N N . ARG A 1 99 ? -9.211 14.203 3.762 1 96.88 99 ARG A N 1
ATOM 761 C CA . ARG A 1 99 ? -8.344 13.93 2.615 1 96.88 99 ARG A CA 1
ATOM 762 C C . ARG A 1 99 ? -6.902 14.312 2.912 1 96.88 99 ARG A C 1
ATOM 764 O O . ARG A 1 99 ? -6.645 15.352 3.525 1 96.88 99 ARG A O 1
ATOM 771 N N . LEU A 1 100 ? -6.012 13.453 2.508 1 97.56 100 LEU A N 1
ATOM 772 C CA . LEU A 1 100 ? -4.59 13.773 2.523 1 97.56 100 LEU A CA 1
ATOM 773 C C . LEU A 1 100 ? -4.227 14.688 1.359 1 97.56 100 LEU A C 1
ATOM 775 O O . LEU A 1 100 ? -4.473 14.352 0.199 1 97.56 100 LEU A O 1
ATOM 779 N N . THR A 1 101 ? -3.709 15.812 1.619 1 96.12 101 THR A N 1
ATOM 780 C CA . THR A 1 101 ? -3.43 16.75 0.537 1 96.12 101 THR A CA 1
ATOM 781 C C . THR A 1 101 ? -1.931 16.828 0.264 1 96.12 101 THR A C 1
ATOM 783 O O . THR A 1 101 ? -1.514 17.188 -0.839 1 96.12 101 THR A O 1
ATOM 786 N N . ASN A 1 102 ? -1.172 16.5 1.274 1 96.69 102 ASN A N 1
ATOM 787 C CA . ASN A 1 102 ? 0.279 16.484 1.119 1 96.69 102 ASN A CA 1
ATOM 788 C C . ASN A 1 102 ? 0.935 15.5 2.076 1 96.69 102 ASN A C 1
ATOM 790 O O . ASN A 1 102 ? 0.485 15.336 3.213 1 96.69 102 ASN A O 1
ATOM 794 N N . PHE A 1 103 ? 2.014 14.867 1.626 1 96.31 103 PHE A N 1
ATOM 795 C CA . PHE A 1 103 ? 2.82 13.969 2.439 1 96.31 103 PHE A CA 1
ATOM 796 C C . PHE A 1 103 ? 4.25 13.898 1.915 1 96.31 103 PHE A C 1
ATOM 798 O O . PHE A 1 103 ? 4.477 13.5 0.769 1 96.31 103 PHE A O 1
ATOM 805 N N . ALA A 1 104 ? 5.207 14.281 2.752 1 95.25 104 ALA A N 1
ATOM 806 C CA . ALA A 1 104 ? 6.586 14.305 2.279 1 95.25 104 ALA A CA 1
ATOM 807 C C . ALA A 1 104 ? 7.566 14.078 3.428 1 95.25 104 ALA A C 1
ATOM 809 O O . ALA A 1 104 ? 7.316 14.5 4.559 1 95.25 104 ALA A O 1
ATOM 810 N N . PRO A 1 105 ? 8.625 13.414 3.152 1 94.81 105 PRO A N 1
ATOM 811 C CA . PRO A 1 105 ? 9.656 13.289 4.188 1 94.81 105 PRO A CA 1
ATOM 812 C C . PRO A 1 105 ? 10.289 14.625 4.551 1 94.81 105 PRO A C 1
ATOM 814 O O . PRO A 1 105 ? 10.422 15.508 3.693 1 94.81 105 PRO A O 1
ATOM 817 N N . ILE A 1 106 ? 10.539 14.719 5.855 1 93.25 106 ILE A N 1
ATOM 818 C CA . ILE A 1 106 ? 11.289 15.891 6.301 1 93.25 106 ILE A CA 1
ATOM 819 C C . ILE A 1 106 ? 12.781 15.594 6.25 1 93.25 106 ILE A C 1
ATOM 821 O O . ILE A 1 106 ? 13.242 14.57 6.77 1 93.25 106 ILE A O 1
ATOM 825 N N . LYS A 1 107 ? 13.555 16.234 5.355 1 81.19 107 LYS A N 1
ATOM 826 C CA . LYS A 1 107 ? 15 16.078 5.277 1 81.19 107 LYS A CA 1
ATOM 827 C C . LYS A 1 107 ? 15.68 16.625 6.523 1 81.19 107 LYS A C 1
ATOM 829 O O . LYS A 1 107 ? 15.297 17.688 7.023 1 81.19 107 LYS A O 1
ATOM 834 N N . ALA A 1 108 ? 16.484 15.734 7.109 1 64.19 108 ALA A N 1
ATOM 835 C CA . ALA A 1 108 ? 17.297 16.219 8.219 1 64.19 108 ALA A CA 1
ATOM 836 C C . ALA A 1 108 ? 18.141 17.422 7.801 1 64.19 108 ALA A C 1
ATOM 838 O O . ALA A 1 108 ? 18.5 17.562 6.629 1 64.19 108 ALA A O 1
ATOM 839 N N . MET B 1 1 ? -19.562 45.688 -41.719 1 36.72 1 MET B N 1
ATOM 840 C CA . MET B 1 1 ? -19.719 45.875 -40.281 1 36.72 1 MET B CA 1
ATOM 841 C C . MET B 1 1 ? -18.688 45.031 -39.531 1 36.72 1 MET B C 1
ATOM 843 O O . MET B 1 1 ? -18.547 43.844 -39.75 1 36.72 1 MET B O 1
ATOM 847 N N . ARG B 1 2 ? -17.484 45.75 -39.25 1 39.25 2 ARG B N 1
ATOM 848 C CA . ARG B 1 2 ? -16.391 45.281 -38.438 1 39.25 2 ARG B CA 1
ATOM 849 C C . ARG B 1 2 ? -16.891 44.719 -37.125 1 39.25 2 ARG B C 1
ATOM 851 O O . ARG B 1 2 ? -17.484 45.438 -36.312 1 39.25 2 ARG B O 1
ATOM 858 N N . ILE B 1 3 ? -17.25 43.406 -37.031 1 45.03 3 ILE B N 1
ATOM 859 C CA . ILE B 1 3 ? -17.641 42.75 -35.812 1 45.03 3 ILE B CA 1
ATOM 860 C C . ILE B 1 3 ? -16.562 42.906 -34.75 1 45.03 3 ILE B C 1
ATOM 862 O O . ILE B 1 3 ? -15.43 42.438 -34.938 1 45.03 3 ILE B O 1
ATOM 866 N N . GLN B 1 4 ? -16.469 44.188 -34.188 1 46.44 4 GLN B N 1
ATOM 867 C CA . GLN B 1 4 ? -15.641 44.406 -33 1 46.44 4 GLN B CA 1
ATOM 868 C C . GLN B 1 4 ? -15.898 43.344 -31.953 1 46.44 4 GLN B C 1
ATOM 870 O O . GLN B 1 4 ? -17.016 43.188 -31.469 1 46.44 4 GLN B O 1
ATOM 875 N N . SER B 1 5 ? -15.336 42.188 -32.094 1 50.22 5 SER B N 1
ATOM 876 C CA . SER B 1 5 ? -15.352 41.156 -31.062 1 50.22 5 SER B CA 1
ATOM 877 C C . SER B 1 5 ? -14.93 41.75 -29.719 1 50.22 5 SER B C 1
ATOM 879 O O . SER B 1 5 ? -13.805 42.219 -29.562 1 50.22 5 SER B O 1
ATOM 881 N N . LEU B 1 6 ? -15.875 42.344 -28.938 1 45.12 6 LEU B N 1
ATOM 882 C CA . LEU B 1 6 ? -15.672 42.75 -27.547 1 45.12 6 LEU B CA 1
ATOM 883 C C . LEU B 1 6 ? -15.188 41.562 -26.703 1 45.12 6 LEU B C 1
ATOM 885 O O . LEU B 1 6 ? -15.906 40.594 -26.531 1 45.12 6 LEU B O 1
ATOM 889 N N . ILE B 1 7 ? -13.938 41.344 -26.703 1 46.56 7 ILE B N 1
ATOM 890 C CA . ILE B 1 7 ? -13.273 40.406 -25.812 1 46.56 7 ILE B CA 1
ATOM 891 C C . ILE B 1 7 ? -13.453 40.844 -24.359 1 46.56 7 ILE B C 1
ATOM 893 O O . ILE B 1 7 ? -13.023 41.938 -23.984 1 46.56 7 ILE B O 1
ATOM 897 N N . LEU B 1 8 ? -14.555 40.469 -23.641 1 40.81 8 LEU B N 1
ATOM 898 C CA . LEU B 1 8 ? -14.781 40.688 -22.219 1 40.81 8 LEU B CA 1
ATOM 899 C C . LEU B 1 8 ? -13.688 40 -21.391 1 40.81 8 LEU B C 1
ATOM 901 O O . LEU B 1 8 ? -13.516 38.781 -21.438 1 40.81 8 LEU B O 1
ATOM 905 N N . ILE B 1 9 ? -12.648 40.719 -21.031 1 41 9 ILE B N 1
ATOM 906 C CA . ILE B 1 9 ? -11.602 40.312 -20.109 1 41 9 ILE B CA 1
ATOM 907 C C . ILE B 1 9 ? -12.188 40.094 -18.719 1 41 9 ILE B C 1
ATOM 909 O O . ILE B 1 9 ? -12.672 41.031 -18.094 1 41 9 ILE B O 1
ATOM 913 N N . VAL B 1 10 ? -12.805 38.906 -18.359 1 40.66 10 VAL B N 1
ATOM 914 C CA . VAL B 1 10 ? -13.234 38.5 -17.016 1 40.66 10 VAL B CA 1
ATOM 915 C C . VAL B 1 10 ? -12.039 38.531 -16.062 1 40.66 10 VAL B C 1
ATOM 917 O O . VAL B 1 10 ? -11.094 37.781 -16.219 1 40.66 10 VAL B O 1
ATOM 920 N N . LEU B 1 11 ? -11.664 39.719 -15.508 1 38.31 11 LEU B N 1
ATOM 921 C CA . LEU B 1 11 ? -10.703 39.875 -14.414 1 38.31 11 LEU B CA 1
ATOM 922 C C . LEU B 1 11 ? -11.133 39.062 -13.203 1 38.31 11 LEU B C 1
ATOM 924 O O . LEU B 1 11 ? -12.148 39.344 -12.57 1 38.31 11 LEU B O 1
ATOM 928 N N . ILE B 1 12 ? -10.789 37.781 -13.109 1 41.66 12 ILE B N 1
ATOM 929 C CA . ILE B 1 12 ? -11 36.969 -11.914 1 41.66 12 ILE B CA 1
ATOM 930 C C . ILE B 1 12 ? -10.266 37.594 -10.734 1 41.66 12 ILE B C 1
ATOM 932 O O . ILE B 1 12 ? -9.039 37.688 -10.742 1 41.66 12 ILE B O 1
ATOM 936 N N . VAL B 1 13 ? -10.836 38.594 -10.07 1 40.84 13 VAL B N 1
ATOM 937 C CA . VAL B 1 13 ? -10.375 39.125 -8.797 1 40.84 13 VAL B CA 1
ATOM 938 C C . VAL B 1 13 ? -10.273 38 -7.77 1 40.84 13 VAL B C 1
ATOM 940 O O . VAL B 1 13 ? -11.273 37.375 -7.438 1 40.84 13 VAL B O 1
ATOM 943 N N . ILE B 1 14 ? -9.195 37.25 -7.762 1 39.34 14 ILE B N 1
ATOM 944 C CA . ILE B 1 14 ? -8.891 36.375 -6.641 1 39.34 14 ILE B CA 1
ATOM 945 C C . ILE B 1 14 ? -8.867 37.156 -5.344 1 39.34 14 ILE B C 1
ATOM 947 O O . ILE B 1 14 ? -8.023 38.062 -5.172 1 39.34 14 ILE B O 1
ATOM 951 N N . PHE B 1 15 ? -10.039 37.562 -4.84 1 34.81 15 PHE B N 1
ATOM 952 C CA . PHE B 1 15 ? -10.109 38.062 -3.475 1 34.81 15 PHE B CA 1
ATOM 953 C C . PHE B 1 15 ? -9.352 37.156 -2.518 1 34.81 15 PHE B C 1
ATOM 955 O O . PHE B 1 15 ? -9.648 35.969 -2.416 1 34.81 15 PHE B O 1
ATOM 962 N N . SER B 1 16 ? -8.094 37.406 -2.398 1 40.53 16 SER B N 1
ATOM 963 C CA . SER B 1 16 ? -7.355 36.812 -1.275 1 40.53 16 SER B CA 1
ATOM 964 C C . SER B 1 16 ? -8.023 37.156 0.053 1 40.53 16 SER B C 1
ATOM 966 O O . SER B 1 16 ? -7.977 38.312 0.504 1 40.53 16 SER B O 1
ATOM 968 N N . SER B 1 17 ? -9.266 36.906 0.286 1 42.53 17 SER B N 1
ATOM 969 C CA . SER B 1 17 ? -9.664 37.125 1.674 1 42.53 17 SER B CA 1
ATOM 970 C C . SER B 1 17 ? -8.578 36.656 2.637 1 42.53 17 SER B C 1
ATOM 972 O O . SER B 1 17 ? -8 35.594 2.451 1 42.53 17 SER B O 1
ATOM 974 N N . ALA B 1 18 ? -7.855 37.594 3.193 1 44.72 18 ALA B N 1
ATOM 975 C CA . ALA B 1 18 ? -7.055 37.344 4.387 1 44.72 18 ALA B CA 1
ATOM 976 C C . ALA B 1 18 ? -7.812 36.438 5.367 1 44.72 18 ALA B C 1
ATOM 978 O O . ALA B 1 18 ? -8.586 36.938 6.195 1 44.72 18 ALA B O 1
ATOM 979 N N . ALA B 1 19 ? -8.508 35.406 5 1 48.94 19 ALA B N 1
ATOM 980 C CA . ALA B 1 19 ? -9.008 34.562 6.082 1 48.94 19 ALA B CA 1
ATOM 981 C C . ALA B 1 19 ? -7.996 34.469 7.223 1 48.94 19 ALA B C 1
ATOM 983 O O . ALA B 1 19 ? -6.805 34.25 6.984 1 48.94 19 ALA B O 1
ATOM 984 N N . SER B 1 20 ? -8.172 35.281 8.164 1 50.69 20 SER B N 1
ATOM 985 C CA . SER B 1 20 ? -7.41 35.125 9.398 1 50.69 20 SER B CA 1
ATOM 986 C C . SER B 1 20 ? -7.086 33.688 9.68 1 50.69 20 SER B C 1
ATOM 988 O O . SER B 1 20 ? -7.988 32.875 9.906 1 50.69 20 SER B O 1
ATOM 990 N N . ASN B 1 21 ? -6.199 33.094 8.891 1 57 21 ASN B N 1
ATOM 991 C CA . ASN B 1 21 ? -5.711 31.766 9.172 1 57 21 ASN B CA 1
ATOM 992 C C . ASN B 1 21 ? -5.402 31.578 10.656 1 57 21 ASN B C 1
ATOM 994 O O . ASN B 1 21 ? -4.391 32.062 11.148 1 57 21 ASN B O 1
ATOM 998 N N . HIS B 1 22 ? -6.461 31.656 11.477 1 74.88 22 HIS B N 1
ATOM 999 C CA . HIS B 1 22 ? -6.227 31.344 12.883 1 74.88 22 HIS B CA 1
ATOM 1000 C C . HIS B 1 22 ? -5.602 29.969 13.039 1 74.88 22 HIS B C 1
ATOM 1002 O O . HIS B 1 22 ? -6.266 28.953 12.805 1 74.88 22 HIS B O 1
ATOM 1008 N N . ALA B 1 23 ? -4.344 29.984 12.992 1 83.88 23 ALA B N 1
ATOM 1009 C CA . ALA B 1 23 ? -3.6 28.766 13.273 1 83.88 23 ALA B CA 1
ATOM 1010 C C . ALA B 1 23 ? -3.4 28.562 14.773 1 83.88 23 ALA B C 1
ATOM 1012 O O . ALA B 1 23 ? -3.154 29.531 15.5 1 83.88 23 ALA B O 1
ATOM 1013 N N . ALA B 1 24 ? -3.797 27.391 15.25 1 91 24 ALA B N 1
ATOM 1014 C CA . ALA B 1 24 ? -3.566 27.016 16.641 1 91 24 ALA B CA 1
ATOM 1015 C C . ALA B 1 24 ? -2.625 25.812 16.734 1 91 24 ALA B C 1
ATOM 1017 O O . ALA B 1 24 ? -2.691 24.891 15.906 1 91 24 ALA B O 1
ATOM 1018 N N . PHE B 1 25 ? -1.772 25.828 17.672 1 94.56 25 PHE B N 1
ATOM 1019 C CA . PHE B 1 25 ? -0.882 24.703 17.906 1 94.56 25 PHE B CA 1
ATOM 1020 C C . PHE B 1 25 ? -1.667 23.484 18.391 1 94.56 25 PHE B C 1
ATOM 1022 O O . PHE B 1 25 ? -2.586 23.609 19.203 1 94.56 25 PHE B O 1
ATOM 1029 N N . LEU B 1 26 ? -1.28 22.453 17.875 1 96.06 26 LEU B N 1
ATOM 1030 C CA . LEU B 1 26 ? -1.941 21.203 18.234 1 96.06 26 LEU B CA 1
ATOM 1031 C C . LEU B 1 26 ? -1.252 20.531 19.422 1 96.06 26 LEU B C 1
ATOM 1033 O O . LEU B 1 26 ? -0.051 20.719 19.625 1 96.06 26 LEU B O 1
ATOM 1037 N N . ASN B 1 27 ? -2.088 19.875 20.172 1 96.81 27 ASN B N 1
ATOM 1038 C CA . ASN B 1 27 ? -1.572 18.922 21.156 1 96.81 27 ASN B CA 1
ATOM 1039 C C . ASN B 1 27 ? -1.347 17.547 20.531 1 96.81 27 ASN B C 1
ATOM 1041 O O . ASN B 1 27 ? -2.305 16.844 20.188 1 96.81 27 ASN B O 1
ATOM 1045 N N . PRO B 1 28 ? -0.099 17.125 20.375 1 97.06 28 PRO B N 1
ATOM 1046 C CA . PRO B 1 28 ? 0.177 15.859 19.688 1 97.06 28 PRO B CA 1
ATOM 1047 C C . PRO B 1 28 ? -0.404 14.656 20.422 1 97.06 28 PRO B C 1
ATOM 1049 O O . PRO B 1 28 ? -0.554 13.586 19.828 1 97.06 28 PRO B O 1
ATOM 1052 N N . ASN B 1 29 ? -0.762 14.859 21.688 1 96.62 29 ASN B N 1
ATOM 1053 C CA . ASN B 1 29 ? -1.295 13.758 22.469 1 96.62 29 ASN B CA 1
ATOM 1054 C C . ASN B 1 29 ? -2.816 13.688 22.391 1 96.62 29 ASN B C 1
ATOM 1056 O O . ASN B 1 29 ? -3.438 12.789 22.969 1 96.62 29 ASN B O 1
ATOM 1060 N N . ASP B 1 30 ? -3.385 14.602 21.719 1 97 30 ASP B N 1
ATOM 1061 C CA . ASP B 1 30 ? -4.82 14.562 21.453 1 97 30 ASP B CA 1
ATOM 1062 C C . ASP B 1 30 ? -5.199 13.367 20.594 1 97 30 ASP B C 1
ATOM 1064 O O . ASP B 1 30 ? -4.629 13.164 19.516 1 97 30 ASP B O 1
ATOM 1068 N N . PRO B 1 31 ? -6.215 12.57 21.047 1 97.31 31 PRO B N 1
ATOM 1069 C CA . PRO B 1 31 ? -6.617 11.391 20.281 1 97.31 31 PRO B CA 1
ATOM 1070 C C . PRO B 1 31 ? -7.012 11.719 18.844 1 97.31 31 PRO B C 1
ATOM 1072 O O . PRO B 1 31 ? -6.742 10.93 17.938 1 97.31 31 PRO B O 1
ATOM 1075 N N . LEU B 1 32 ? -7.703 12.82 18.594 1 97.5 32 LEU B N 1
ATOM 1076 C CA . LEU B 1 32 ? -8.086 13.211 17.234 1 97.5 32 LEU B CA 1
ATOM 1077 C C . LEU B 1 32 ? -6.852 13.445 16.375 1 97.5 32 LEU B C 1
ATOM 1079 O O . LEU B 1 32 ? -6.824 13.047 15.203 1 97.5 32 LEU B O 1
ATOM 1083 N N . VAL B 1 33 ? -5.836 14.086 16.969 1 98.06 33 VAL B N 1
ATOM 1084 C CA . VAL B 1 33 ? -4.609 14.375 16.234 1 98.06 33 VAL B CA 1
ATOM 1085 C C . VAL B 1 33 ? -3.9 13.07 15.875 1 98.06 33 VAL B C 1
ATOM 1087 O O . VAL B 1 33 ? -3.385 12.922 14.766 1 98.06 33 VAL B O 1
ATOM 1090 N N . ASN B 1 34 ? -3.887 12.156 16.781 1 97.81 34 ASN B N 1
ATOM 1091 C CA . ASN B 1 34 ? -3.312 10.844 16.469 1 97.81 34 ASN B CA 1
ATOM 1092 C C . ASN B 1 34 ? -4.098 10.125 15.383 1 97.81 34 ASN B C 1
ATOM 1094 O O . ASN B 1 34 ? -3.512 9.445 14.539 1 97.81 34 ASN B O 1
ATOM 1098 N N . GLU B 1 35 ? -5.398 10.273 15.398 1 98.25 35 GLU B N 1
ATOM 1099 C CA . GLU B 1 35 ? -6.238 9.695 14.344 1 98.25 35 GLU B CA 1
ATOM 1100 C C . GLU B 1 35 ? -5.918 10.312 12.984 1 98.25 35 GLU B C 1
ATOM 1102 O O . GLU B 1 35 ? -5.844 9.602 11.977 1 98.25 35 GLU B O 1
ATOM 1107 N N . ILE B 1 36 ? -5.699 11.594 12.977 1 98.5 36 ILE B N 1
ATOM 1108 C CA . ILE B 1 36 ? -5.355 12.312 11.758 1 98.5 36 ILE B CA 1
ATOM 1109 C C . ILE B 1 36 ? -4 11.836 11.242 1 98.5 36 ILE B C 1
ATOM 1111 O O . ILE B 1 36 ? -3.83 11.609 10.039 1 98.5 36 ILE B O 1
ATOM 1115 N N . GLY B 1 37 ? -3.033 11.68 12.156 1 98.62 37 GLY B N 1
ATOM 1116 C CA . GLY B 1 37 ? -1.735 11.148 11.766 1 98.62 37 GLY B CA 1
ATOM 1117 C C . GLY B 1 37 ? -1.812 9.75 11.172 1 98.62 37 GLY B C 1
ATOM 1118 O O . GLY B 1 37 ? -1.223 9.484 10.125 1 98.62 37 GLY B O 1
ATOM 1119 N N . ASN B 1 38 ? -2.547 8.891 11.797 1 97.94 38 ASN B N 1
ATOM 1120 C CA . ASN B 1 38 ? -2.742 7.531 11.297 1 97.94 38 ASN B CA 1
ATOM 1121 C C . ASN B 1 38 ? -3.424 7.531 9.938 1 97.94 38 ASN B C 1
ATOM 1123 O O . ASN B 1 38 ? -3.027 6.781 9.039 1 97.94 38 ASN B O 1
ATOM 1127 N N . PHE B 1 39 ? -4.418 8.328 9.789 1 98.19 39 PHE B N 1
ATOM 1128 C CA . PHE B 1 39 ? -5.098 8.477 8.508 1 98.19 39 PHE B CA 1
ATOM 1129 C C . PHE B 1 39 ? -4.117 8.898 7.422 1 98.19 39 PHE B C 1
ATOM 1131 O O . PHE B 1 39 ? -4.137 8.352 6.316 1 98.19 39 PHE B O 1
ATOM 1138 N N . ALA B 1 40 ? -3.279 9.883 7.754 1 98 40 ALA B N 1
ATOM 1139 C CA . ALA B 1 40 ? -2.314 10.398 6.781 1 98 40 ALA B CA 1
ATOM 1140 C C . ALA B 1 40 ? -1.401 9.281 6.277 1 98 40 ALA B C 1
ATOM 1142 O O . ALA B 1 40 ? -1.204 9.133 5.066 1 98 40 ALA B O 1
ATOM 1143 N N . VAL B 1 41 ? -0.883 8.492 7.141 1 96.19 41 VAL B N 1
ATOM 1144 C CA . VAL B 1 41 ? 0.036 7.418 6.781 1 96.19 41 VAL B CA 1
ATOM 1145 C C . VAL B 1 41 ? -0.704 6.352 5.977 1 96.19 41 VAL B C 1
ATOM 1147 O O . VAL B 1 41 ? -0.207 5.887 4.945 1 96.19 41 VAL B O 1
ATOM 1150 N N . ASN B 1 42 ? -1.914 5.996 6.367 1 91.94 42 ASN B N 1
ATOM 1151 C CA . ASN B 1 42 ? -2.703 4.996 5.656 1 91.94 42 ASN B CA 1
ATOM 1152 C C . ASN B 1 42 ? -3.049 5.457 4.242 1 91.94 42 ASN B C 1
ATOM 1154 O O . ASN B 1 42 ? -2.975 4.672 3.295 1 91.94 42 ASN B O 1
ATOM 1158 N N . GLU B 1 43 ? -3.451 6.715 4.133 1 91.81 43 GLU B N 1
ATOM 1159 C CA . GLU B 1 43 ? -3.779 7.254 2.816 1 91.81 43 GLU B CA 1
ATOM 1160 C C . GLU B 1 43 ? -2.551 7.289 1.913 1 91.81 43 GLU B C 1
ATOM 1162 O O . GLU B 1 43 ? -2.641 6.977 0.723 1 91.81 43 GLU B O 1
ATOM 1167 N N . TYR B 1 44 ? -1.404 7.68 2.477 1 92.56 44 TYR B N 1
ATOM 1168 C CA . TYR B 1 44 ? -0.159 7.668 1.717 1 92.56 44 TYR B CA 1
ATOM 1169 C C . TYR B 1 44 ? 0.157 6.266 1.211 1 92.56 44 TYR B C 1
ATOM 1171 O O . TYR B 1 44 ? 0.489 6.082 0.037 1 92.56 44 TYR B O 1
ATOM 1179 N N . ASN B 1 45 ? 0.075 5.312 2.08 1 87.62 45 ASN B N 1
ATOM 1180 C CA . ASN B 1 45 ? 0.375 3.928 1.727 1 87.62 45 ASN B CA 1
ATOM 1181 C C . ASN B 1 45 ? -0.526 3.428 0.602 1 87.62 45 ASN B C 1
ATOM 1183 O O . ASN B 1 45 ? -0.129 2.562 -0.18 1 87.62 45 ASN B O 1
ATOM 1187 N N . LYS B 1 46 ? -1.686 3.994 0.524 1 82.5 46 LYS B N 1
ATOM 1188 C CA . LYS B 1 46 ? -2.605 3.588 -0.535 1 82.5 46 LYS B CA 1
ATOM 1189 C C . LYS B 1 46 ? -2.158 4.133 -1.889 1 82.5 46 LYS B C 1
ATOM 1191 O O . LYS B 1 46 ? -2.496 3.568 -2.932 1 82.5 46 LYS B O 1
ATOM 1196 N N . GLN B 1 47 ? -1.399 5.207 -1.839 1 76.62 47 GLN B N 1
ATOM 1197 C CA . GLN B 1 47 ? -1.098 5.922 -3.074 1 76.62 47 GLN B CA 1
ATOM 1198 C C . GLN B 1 47 ? 0.301 5.582 -3.58 1 76.62 47 GLN B C 1
ATOM 1200 O O . GLN B 1 47 ? 0.603 5.77 -4.762 1 76.62 47 GLN B O 1
ATOM 1205 N N . VAL B 1 48 ? 1.168 5.375 -2.658 1 72.31 48 VAL B N 1
ATOM 1206 C CA . VAL B 1 48 ? 2.557 5.227 -3.078 1 72.31 48 VAL B CA 1
ATOM 1207 C C . VAL B 1 48 ? 2.863 3.754 -3.338 1 72.31 48 VAL B C 1
ATOM 1209 O O . VAL B 1 48 ? 2.215 2.869 -2.771 1 72.31 48 VAL B O 1
ATOM 1212 N N . ASN B 1 49 ? 3.938 3.592 -4.152 1 63 49 ASN B N 1
ATOM 1213 C CA . ASN B 1 49 ? 4.68 2.383 -4.492 1 63 49 ASN B CA 1
ATOM 1214 C C . ASN B 1 49 ? 3.742 1.221 -4.809 1 63 49 ASN B C 1
ATOM 1216 O O . ASN B 1 49 ? 4.043 0.07 -4.488 1 63 49 ASN B O 1
ATOM 1220 N N . LYS B 1 50 ? 2.602 1.658 -5.234 1 79.44 50 LYS B N 1
ATOM 1221 C CA . LYS B 1 50 ? 1.659 0.608 -5.613 1 79.44 50 LYS B CA 1
ATOM 1222 C C . LYS B 1 50 ? 1.908 0.137 -7.043 1 79.44 50 LYS B C 1
ATOM 1224 O O . L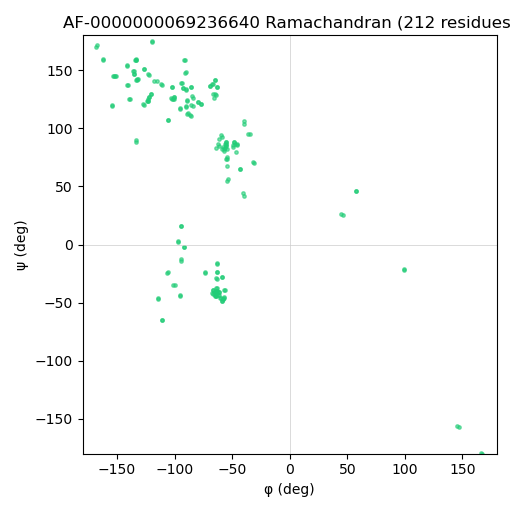YS B 1 50 ? 2.031 0.953 -7.957 1 79.44 50 LYS B O 1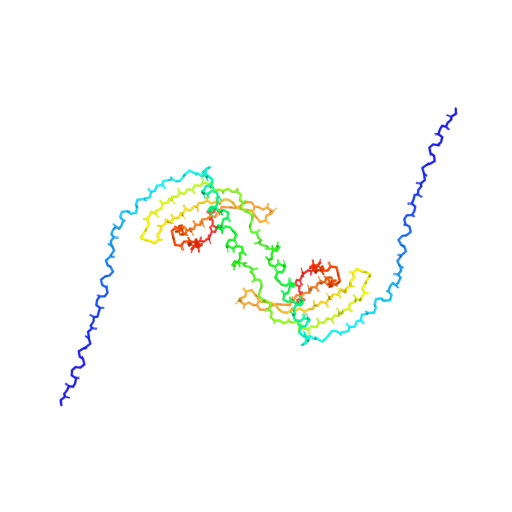
ATOM 1229 N N . LEU B 1 51 ? 2.211 -1.119 -7.062 1 89.31 51 LEU B N 1
ATOM 1230 C CA . LEU B 1 51 ? 2.219 -1.747 -8.383 1 89.31 51 LEU B CA 1
ATOM 1231 C C . LEU B 1 51 ? 0.805 -1.856 -8.938 1 89.31 51 LEU B C 1
ATOM 1233 O O . LEU B 1 51 ? -0.147 -2.092 -8.188 1 89.31 51 LEU B O 1
ATOM 1237 N N . LYS B 1 52 ? 0.733 -1.506 -10.227 1 93.25 52 LYS B N 1
ATOM 1238 C CA . LYS B 1 52 ? -0.495 -1.775 -10.969 1 93.25 52 LYS B CA 1
ATOM 1239 C C . LYS B 1 52 ? -0.352 -3.025 -11.836 1 93.25 52 LYS B C 1
ATOM 1241 O O . LYS B 1 52 ? 0.575 -3.127 -12.641 1 93.25 52 LYS B O 1
ATOM 1246 N N . PHE B 1 53 ? -1.252 -3.928 -11.641 1 97.75 53 PHE B N 1
ATOM 1247 C CA . PHE B 1 53 ? -1.281 -5.152 -12.43 1 97.75 53 PHE B CA 1
ATOM 1248 C C . PHE B 1 53 ? -1.532 -4.844 -13.898 1 97.75 53 PHE B C 1
ATOM 1250 O O . PHE B 1 53 ? -2.396 -4.027 -14.227 1 97.75 53 PHE B O 1
ATOM 1257 N N . GLU B 1 54 ? -0.762 -5.516 -14.695 1 98.12 54 GLU B N 1
ATOM 1258 C CA . GLU B 1 54 ? -1.008 -5.375 -16.125 1 98.12 54 GLU B CA 1
ATOM 1259 C C . GLU B 1 54 ? -1.565 -6.664 -16.719 1 98.12 54 GLU B C 1
ATOM 1261 O O . GLU B 1 54 ? -2.678 -6.68 -17.25 1 98.12 54 GLU B O 1
ATOM 1266 N N . LYS B 1 55 ? -0.758 -7.715 -16.703 1 98.19 55 LYS B N 1
ATOM 1267 C CA . LYS B 1 55 ? -1.175 -8.992 -17.266 1 98.19 55 LYS B CA 1
ATOM 1268 C C . LYS B 1 55 ? -0.297 -10.133 -16.75 1 98.19 55 LYS B C 1
ATOM 1270 O O . LYS B 1 55 ? 0.831 -9.906 -16.312 1 98.19 55 LYS B O 1
ATOM 1275 N N . VAL B 1 56 ? -0.896 -11.344 -16.859 1 98.62 56 VAL B N 1
ATOM 1276 C CA . VAL B 1 56 ? -0.087 -12.539 -16.672 1 98.62 56 VAL B CA 1
ATOM 1277 C C . VAL B 1 56 ? 0.59 -12.922 -17.984 1 98.62 56 VAL B C 1
ATOM 1279 O O . VAL B 1 56 ? -0.032 -12.875 -19.047 1 98.62 56 VAL B O 1
ATOM 1282 N N . LEU B 1 57 ? 1.83 -13.242 -17.891 1 98.56 57 LEU B N 1
ATOM 1283 C CA . LEU B 1 57 ? 2.594 -13.594 -19.078 1 98.56 57 LEU B CA 1
ATOM 1284 C C . LEU B 1 57 ? 2.619 -15.109 -19.281 1 98.56 57 LEU B C 1
ATOM 1286 O O . LEU B 1 57 ? 2.482 -15.586 -20.406 1 98.56 57 LEU B O 1
ATOM 1290 N N . ASN B 1 58 ? 2.828 -15.875 -18.312 1 98.19 58 ASN B N 1
ATOM 1291 C CA . ASN B 1 58 ? 2.855 -17.328 -18.328 1 98.19 58 ASN B CA 1
ATOM 1292 C C . ASN B 1 58 ? 2.838 -17.906 -16.906 1 98.19 58 ASN B C 1
ATOM 1294 O O . ASN B 1 58 ? 2.814 -17.156 -15.938 1 98.19 58 ASN B O 1
ATOM 1298 N N . GLY B 1 59 ? 2.67 -19.312 -16.859 1 97.69 59 GLY B N 1
ATOM 1299 C CA . GLY B 1 59 ? 2.705 -19.938 -15.547 1 97.69 59 GLY B CA 1
ATOM 1300 C C . GLY B 1 59 ? 2.193 -21.375 -15.555 1 97.69 59 GLY B C 1
ATOM 1301 O O . GLY B 1 59 ? 1.875 -21.922 -16.609 1 97.69 59 GLY B O 1
ATOM 1302 N N . VAL B 1 60 ? 2.211 -21.938 -14.344 1 97.31 60 VAL B N 1
ATOM 1303 C CA . VAL B 1 60 ? 1.722 -23.297 -14.156 1 97.31 60 VAL B CA 1
ATOM 1304 C C . VAL B 1 60 ? 0.856 -23.359 -12.898 1 97.31 60 VAL B C 1
ATOM 1306 O O . VAL B 1 60 ? 1.011 -22.547 -11.984 1 97.31 60 VAL B O 1
ATOM 1309 N N . SER B 1 61 ? -0.053 -24.25 -13.016 1 96.62 61 SER B N 1
ATOM 1310 C CA . SER B 1 61 ? -0.817 -24.578 -11.812 1 96.62 61 SER B CA 1
ATOM 1311 C C . SER B 1 61 ? -0.497 -25.984 -11.328 1 96.62 61 SER B C 1
ATOM 1313 O O . SER B 1 61 ? -0.3 -26.906 -12.133 1 96.62 61 SER B O 1
ATOM 1315 N N . GLU B 1 62 ? -0.341 -26.125 -9.984 1 95.62 62 GLU B N 1
ATOM 1316 C CA . GLU B 1 62 ? -0.036 -27.406 -9.344 1 95.62 62 GLU B CA 1
ATOM 1317 C C . GLU B 1 62 ? -1.03 -27.703 -8.227 1 95.62 62 GLU B C 1
ATOM 1319 O O . GLU B 1 62 ? -1.178 -26.922 -7.289 1 95.62 62 GLU B O 1
ATOM 1324 N N . ILE B 1 63 ? -1.692 -28.859 -8.445 1 92.88 63 ILE B N 1
ATOM 1325 C CA . ILE B 1 63 ? -2.66 -29.266 -7.43 1 92.88 63 ILE B CA 1
ATOM 1326 C C . ILE B 1 63 ? -1.935 -29.906 -6.25 1 92.88 63 ILE B C 1
ATOM 1328 O O . ILE B 1 63 ? -1.126 -30.812 -6.43 1 92.88 63 ILE B O 1
ATOM 1332 N N . THR B 1 64 ? -2.176 -29.297 -5.008 1 92.5 64 THR B N 1
ATOM 1333 C CA . THR B 1 64 ? -1.635 -29.844 -3.766 1 92.5 64 THR B CA 1
ATOM 1334 C C . THR B 1 64 ? -2.76 -30.219 -2.801 1 92.5 64 THR B C 1
ATOM 1336 O O . THR B 1 64 ? -3.938 -30.016 -3.109 1 92.5 64 THR B O 1
ATOM 1339 N N . SER B 1 65 ? -2.332 -30.797 -1.743 1 92.31 65 SER B N 1
ATOM 1340 C CA . SER B 1 65 ? -3.312 -31.203 -0.741 1 92.31 65 SER B CA 1
ATOM 1341 C C . SER B 1 65 ? -4.039 -30 -0.156 1 92.31 65 SER B C 1
ATOM 1343 O O . SER B 1 65 ? -5.168 -30.125 0.325 1 92.31 65 SER B O 1
ATOM 1345 N N . GLN B 1 66 ? -3.426 -28.859 -0.216 1 94.25 66 GLN B N 1
ATOM 1346 C CA . GLN B 1 66 ? -3.98 -27.656 0.407 1 94.25 66 GLN B CA 1
ATOM 1347 C C . GLN B 1 66 ? -4.797 -26.844 -0.595 1 94.25 66 GLN B C 1
ATOM 1349 O O . GLN B 1 66 ? -5.539 -25.938 -0.209 1 94.25 66 GLN B O 1
ATOM 1354 N N . GLY B 1 67 ? -4.641 -27.156 -1.813 1 95.69 67 GLY B N 1
ATOM 1355 C CA . GLY B 1 67 ? -5.27 -26.406 -2.889 1 95.69 67 GLY B CA 1
ATOM 1356 C C . GLY B 1 67 ? -4.426 -26.359 -4.148 1 95.69 67 GLY B C 1
ATOM 1357 O O . GLY B 1 67 ? -3.641 -27.266 -4.418 1 95.69 67 GLY B O 1
ATOM 1358 N N . THR B 1 68 ? -4.676 -25.375 -4.934 1 96.75 68 THR B N 1
ATOM 1359 C CA . THR B 1 68 ? -3.93 -25.188 -6.176 1 96.75 68 THR B CA 1
ATOM 1360 C C . THR B 1 68 ? -2.877 -24.094 -6.02 1 96.75 68 THR B C 1
ATOM 1362 O O . THR B 1 68 ? -3.189 -22.984 -5.598 1 96.75 68 THR B O 1
ATOM 1365 N N . ASN B 1 69 ? -1.642 -24.391 -6.312 1 97.25 69 ASN B N 1
ATOM 1366 C CA . ASN B 1 69 ? -0.585 -23.391 -6.402 1 97.25 69 ASN B CA 1
ATOM 1367 C C . ASN B 1 69 ? -0.471 -22.828 -7.816 1 97.25 69 ASN B C 1
ATOM 1369 O O . ASN B 1 69 ? -0.241 -23.562 -8.773 1 97.25 69 ASN B O 1
ATOM 1373 N N . TYR B 1 70 ? -0.685 -21.594 -7.906 1 98.19 70 TYR B N 1
ATOM 1374 C CA . TYR B 1 70 ? -0.407 -20.891 -9.156 1 98.19 70 TYR B CA 1
ATOM 1375 C C . TYR B 1 70 ? 0.976 -20.25 -9.125 1 98.19 70 TYR B C 1
ATOM 1377 O O . TYR B 1 70 ? 1.249 -19.375 -8.289 1 98.19 70 TYR B O 1
ATOM 1385 N N . ARG B 1 71 ? 1.812 -20.656 -9.953 1 98.25 71 ARG B N 1
ATOM 1386 C CA . ARG B 1 71 ? 3.109 -20.031 -10.18 1 98.25 71 ARG B CA 1
ATOM 1387 C C . ARG B 1 71 ? 3.115 -19.25 -11.484 1 98.25 71 ARG B C 1
ATOM 1389 O O . ARG B 1 71 ? 3.176 -19.828 -12.57 1 98.25 71 ARG B O 1
ATOM 1396 N N . ILE B 1 72 ? 3.096 -17.922 -11.305 1 98.56 72 ILE B N 1
ATOM 1397 C CA . ILE B 1 72 ? 2.869 -17.125 -12.516 1 98.56 72 ILE B CA 1
ATOM 1398 C C . ILE B 1 72 ? 3.977 -16.094 -12.664 1 98.56 72 ILE B C 1
ATOM 1400 O O . ILE B 1 72 ? 4.578 -15.664 -11.68 1 98.56 72 ILE B O 1
ATOM 1404 N N . THR B 1 73 ? 4.277 -15.734 -13.883 1 98.62 73 THR B N 1
ATOM 1405 C CA . THR B 1 73 ? 4.984 -14.516 -14.273 1 98.62 73 THR B CA 1
ATOM 1406 C C . THR B 1 73 ? 4 -13.461 -14.773 1 98.62 73 THR B C 1
ATOM 1408 O O . THR B 1 73 ? 3.135 -13.742 -15.602 1 98.62 73 THR B O 1
ATOM 1411 N N . LEU B 1 74 ? 4.129 -12.289 -14.164 1 98.81 74 LEU B N 1
ATOM 1412 C CA . LEU B 1 74 ? 3.217 -11.219 -14.539 1 98.81 74 LEU B CA 1
ATOM 1413 C C . LEU B 1 74 ? 3.975 -9.914 -14.766 1 98.81 74 LEU B C 1
ATOM 1415 O O . LEU B 1 74 ? 5.133 -9.789 -14.359 1 98.81 74 LEU B O 1
ATOM 1419 N N . SER B 1 75 ? 3.369 -9.023 -15.5 1 98.19 75 SER B N 1
ATOM 1420 C CA . SER B 1 75 ? 3.863 -7.656 -15.648 1 98.19 75 SER B CA 1
ATOM 1421 C C . SER B 1 75 ? 3.059 -6.68 -14.797 1 98.19 75 SER B C 1
ATOM 1423 O O . SER B 1 75 ? 1.837 -6.805 -14.688 1 98.19 75 SER B O 1
ATOM 1425 N N . ALA B 1 76 ? 3.828 -5.82 -14.156 1 97.12 76 ALA B N 1
ATOM 1426 C CA . ALA B 1 76 ? 3.23 -4.742 -13.375 1 97.12 76 ALA B CA 1
ATOM 1427 C C . ALA B 1 76 ? 4.031 -3.451 -13.516 1 97.12 76 ALA B C 1
ATOM 1429 O O . ALA B 1 76 ? 5.215 -3.482 -13.859 1 97.12 76 ALA B O 1
ATOM 1430 N N . THR B 1 77 ? 3.312 -2.385 -13.312 1 94.56 77 THR B N 1
ATOM 1431 C CA . THR B 1 77 ? 3.953 -1.081 -13.445 1 94.56 77 THR B CA 1
ATOM 1432 C C . THR B 1 77 ? 3.807 -0.274 -12.156 1 94.56 77 THR B C 1
ATOM 1434 O O . THR B 1 77 ? 2.812 -0.409 -11.445 1 94.56 77 THR B O 1
ATOM 1437 N N . ASP B 1 78 ? 4.789 0.5 -11.883 1 86.44 78 ASP B N 1
ATOM 1438 C CA . ASP B 1 78 ? 4.688 1.44 -10.773 1 86.44 78 ASP B CA 1
ATOM 1439 C C . ASP B 1 78 ? 4.234 2.816 -11.25 1 86.44 78 ASP B C 1
ATOM 1441 O O . ASP B 1 78 ? 4.32 3.799 -10.516 1 86.44 78 ASP B O 1
ATOM 1445 N N . GLY B 1 79 ? 3.691 2.855 -12.492 1 87.31 79 GLY B N 1
ATOM 1446 C CA . GLY B 1 79 ? 3.295 4.117 -13.094 1 87.31 79 GLY B CA 1
ATOM 1447 C C . GLY B 1 79 ? 4.316 4.664 -14.07 1 87.31 79 GLY B C 1
ATOM 1448 O O . GLY B 1 79 ? 3.986 5.477 -14.938 1 87.31 79 GLY B O 1
ATOM 1449 N N . SER B 1 80 ? 5.543 4.262 -13.984 1 87.56 80 SER B N 1
ATOM 1450 C CA . SER B 1 80 ? 6.613 4.75 -14.844 1 87.56 80 SER B CA 1
ATOM 1451 C C . SER B 1 80 ? 7.156 3.645 -15.742 1 87.56 80 SER B C 1
ATOM 1453 O O . SER B 1 80 ? 7.355 3.852 -16.938 1 87.56 80 SER B O 1
ATOM 1455 N N . THR B 1 81 ? 7.383 2.531 -15.07 1 91.75 81 THR B N 1
ATOM 1456 C CA . THR B 1 81 ? 7.992 1.428 -15.805 1 91.75 81 THR B CA 1
ATOM 1457 C C . THR B 1 81 ? 7.25 0.122 -15.539 1 91.75 81 THR B C 1
ATOM 1459 O O . THR B 1 81 ? 6.781 -0.113 -14.422 1 91.75 81 THR B O 1
ATOM 1462 N N . SER B 1 82 ? 7.152 -0.651 -16.578 1 95.88 82 SER B N 1
ATOM 1463 C CA . SER B 1 82 ? 6.66 -2.02 -16.453 1 95.88 82 SER B CA 1
ATOM 1464 C C . SER B 1 82 ? 7.801 -2.996 -16.188 1 95.88 82 SER B C 1
ATOM 1466 O O . SER B 1 82 ? 8.844 -2.924 -16.844 1 95.88 82 SER B O 1
ATOM 1468 N N . LYS B 1 83 ? 7.535 -3.891 -15.18 1 96.5 83 LYS B N 1
ATOM 1469 C CA . LYS B 1 83 ? 8.516 -4.926 -14.859 1 96.5 83 LYS B CA 1
ATOM 1470 C C . LYS B 1 83 ? 7.84 -6.285 -14.695 1 96.5 83 LYS B C 1
ATOM 1472 O O . LYS B 1 83 ? 6.617 -6.363 -14.555 1 96.5 83 LYS B O 1
ATOM 1477 N N . LYS B 1 84 ? 8.688 -7.344 -14.844 1 98.25 84 LYS B N 1
ATOM 1478 C CA . LYS B 1 84 ? 8.195 -8.711 -14.664 1 98.25 84 LYS B CA 1
ATOM 1479 C C . LYS B 1 84 ? 8.422 -9.188 -13.234 1 98.25 84 LYS B C 1
ATOM 1481 O O . LYS B 1 84 ? 9.477 -8.93 -12.641 1 98.25 84 LYS B O 1
ATOM 1486 N N . TYR B 1 85 ? 7.422 -9.859 -12.773 1 98 85 TYR B N 1
ATOM 1487 C CA . TYR B 1 85 ? 7.465 -10.422 -11.43 1 98 85 TYR B CA 1
ATOM 1488 C C . TYR B 1 85 ? 7.023 -11.883 -11.438 1 98 85 TYR B C 1
ATOM 1490 O O . TYR B 1 85 ? 6.16 -12.273 -12.227 1 98 85 TYR B O 1
ATOM 1498 N N . ALA B 1 86 ? 7.68 -12.664 -10.617 1 98.31 86 ALA B N 1
ATOM 1499 C CA . ALA B 1 86 ? 7.199 -14 -10.289 1 98.31 86 ALA B CA 1
ATOM 1500 C C . ALA B 1 86 ? 6.34 -13.984 -9.031 1 98.31 86 ALA B C 1
ATOM 1502 O O . ALA B 1 86 ? 6.684 -13.328 -8.047 1 98.31 86 ALA B O 1
ATOM 1503 N N . ALA B 1 87 ? 5.25 -14.656 -9.109 1 98.56 87 ALA B N 1
ATOM 1504 C CA . ALA B 1 87 ? 4.348 -14.75 -7.965 1 98.56 87 ALA B CA 1
ATOM 1505 C C . ALA B 1 87 ? 3.863 -16.188 -7.77 1 98.56 87 ALA B C 1
ATOM 1507 O O . ALA B 1 87 ? 3.707 -16.938 -8.734 1 98.56 87 ALA B O 1
ATOM 1508 N N . ILE B 1 88 ? 3.646 -16.547 -6.496 1 98.12 88 ILE B N 1
ATOM 1509 C CA . ILE B 1 88 ? 3.002 -17.797 -6.133 1 98.12 88 ILE B CA 1
ATOM 1510 C C . ILE B 1 88 ? 1.775 -17.531 -5.27 1 98.12 88 ILE B C 1
ATOM 1512 O O . ILE B 1 88 ? 1.873 -16.844 -4.242 1 98.12 88 ILE B O 1
ATOM 1516 N N . VAL B 1 89 ? 0.693 -18.016 -5.734 1 98.69 89 VAL B N 1
ATOM 1517 C CA . VAL B 1 89 ? -0.567 -17.844 -5.023 1 98.69 89 VAL B CA 1
ATOM 1518 C C . VAL B 1 89 ? -1.178 -19.203 -4.711 1 98.69 89 VAL B C 1
ATOM 1520 O O . VAL B 1 89 ? -1.28 -20.062 -5.59 1 98.69 89 VAL B O 1
ATOM 1523 N N . LEU B 1 90 ? -1.522 -19.469 -3.479 1 98.19 90 LEU B N 1
ATOM 1524 C CA . LEU B 1 90 ? -2.328 -20.625 -3.074 1 98.19 90 LEU B CA 1
ATOM 1525 C C . LEU B 1 90 ? -3.814 -20.281 -3.104 1 98.19 90 LEU B C 1
ATOM 1527 O O . LEU B 1 90 ? -4.234 -19.266 -2.533 1 98.19 90 LEU B O 1
ATOM 1531 N N . ASP B 1 91 ? -4.547 -21.047 -3.844 1 98.31 91 ASP B N 1
ATOM 1532 C CA . ASP B 1 91 ? -5.988 -20.828 -3.951 1 98.31 91 ASP B CA 1
ATOM 1533 C C . ASP B 1 91 ? -6.754 -22.094 -3.551 1 98.31 91 ASP B C 1
ATOM 1535 O O . ASP B 1 91 ? -6.488 -23.172 -4.066 1 98.31 91 ASP B O 1
ATOM 1539 N N . ASN B 1 92 ? -7.637 -21.953 -2.611 1 97.5 92 ASN B N 1
ATOM 1540 C CA . ASN B 1 92 ? -8.539 -23.016 -2.174 1 97.5 92 ASN B CA 1
ATOM 1541 C C . ASN B 1 92 ? -9.977 -22.516 -2.039 1 97.5 92 ASN B C 1
ATOM 1543 O O . ASN B 1 92 ? -10.391 -22.094 -0.956 1 97.5 92 ASN B O 1
ATOM 1547 N N . PRO B 1 93 ? -10.711 -22.594 -3.135 1 96.25 93 PRO B N 1
ATOM 1548 C CA . PRO B 1 93 ? -12.078 -22.062 -3.107 1 96.25 93 PRO B CA 1
ATOM 1549 C C . PRO B 1 93 ? -12.977 -22.797 -2.117 1 96.25 93 PRO B C 1
ATOM 1551 O O . PRO B 1 93 ? -13.898 -22.203 -1.551 1 96.25 93 PRO B O 1
ATOM 1554 N N . THR B 1 94 ? -12.719 -24.031 -1.891 1 95.81 94 THR B N 1
ATOM 1555 C CA . THR B 1 94 ? -13.555 -24.812 -0.986 1 95.81 94 THR B CA 1
ATOM 1556 C C . THR B 1 94 ? -13.43 -24.297 0.445 1 95.81 94 THR B C 1
ATOM 1558 O O . THR B 1 94 ? -14.422 -24.219 1.174 1 95.81 94 THR B O 1
ATOM 1561 N N . GLN B 1 95 ? -12.281 -23.938 0.838 1 96.56 95 GLN B N 1
ATOM 1562 C CA . GLN B 1 95 ? -12.031 -23.422 2.18 1 96.56 95 GLN B CA 1
ATOM 1563 C C . GLN B 1 95 ? -12.031 -21.906 2.189 1 96.56 95 GLN B C 1
ATOM 1565 O O . GLN B 1 95 ? -11.719 -21.281 3.207 1 96.56 95 GLN B O 1
ATOM 1570 N N . HIS B 1 96 ? -12.305 -21.266 1.088 1 96.62 96 HIS B N 1
ATOM 1571 C CA . HIS B 1 96 ? -12.344 -19.812 0.949 1 96.62 96 HIS B CA 1
ATOM 1572 C C . HIS B 1 96 ? -11.016 -19.188 1.355 1 96.62 96 HIS B C 1
ATOM 1574 O O . HIS B 1 96 ? -10.984 -18.219 2.109 1 96.62 96 HIS B O 1
ATOM 1580 N N . VAL B 1 97 ? -9.938 -19.797 0.856 1 96.44 97 VAL B N 1
ATOM 1581 C CA . VAL B 1 97 ? -8.594 -19.312 1.148 1 96.44 97 VAL B CA 1
ATOM 1582 C C . VAL B 1 97 ? -7.883 -18.938 -0.152 1 96.44 97 VAL B C 1
ATOM 1584 O O . VAL B 1 97 ? -7.906 -19.719 -1.114 1 96.44 97 VAL B O 1
ATOM 1587 N N . ARG B 1 98 ? -7.301 -17.781 -0.264 1 98.19 98 ARG B N 1
ATOM 1588 C CA . ARG B 1 98 ? -6.34 -17.344 -1.272 1 98.19 98 ARG B CA 1
ATOM 1589 C C . ARG B 1 98 ? -5.234 -16.5 -0.647 1 98.19 98 ARG B C 1
ATOM 1591 O O . ARG B 1 98 ? -5.512 -15.492 0.006 1 98.19 98 ARG B O 1
ATOM 1598 N N . ARG B 1 99 ? -4.062 -16.953 -0.915 1 96.94 99 ARG B N 1
ATOM 1599 C CA . ARG B 1 99 ? -2.957 -16.281 -0.239 1 96.94 99 ARG B CA 1
ATOM 1600 C C . ARG B 1 99 ? -1.757 -16.141 -1.167 1 96.94 99 ARG B C 1
ATOM 1602 O O . ARG B 1 99 ? -1.43 -17.062 -1.918 1 96.94 99 ARG B O 1
ATOM 1609 N N . LEU B 1 100 ? -1.153 -14.977 -1.121 1 97.69 100 LEU B N 1
ATOM 1610 C CA . LEU B 1 100 ? 0.127 -14.758 -1.783 1 97.69 100 LEU B CA 1
ATOM 1611 C C . LEU B 1 100 ? 1.268 -15.367 -0.979 1 97.69 100 LEU B C 1
ATOM 1613 O O . LEU B 1 100 ? 1.449 -15.047 0.197 1 97.69 100 LEU B O 1
ATOM 1617 N N . THR B 1 101 ? 1.981 -16.25 -1.524 1 96.25 101 THR B N 1
ATOM 1618 C CA . THR B 1 101 ? 3.025 -16.922 -0.757 1 96.25 101 THR B CA 1
ATOM 1619 C C . THR B 1 101 ? 4.406 -16.422 -1.175 1 96.25 101 THR B C 1
ATOM 1621 O O . THR B 1 101 ? 5.363 -16.516 -0.401 1 96.25 101 THR B O 1
ATOM 1624 N N . ASN B 1 102 ? 4.477 -15.914 -2.391 1 96.75 102 ASN B N 1
ATOM 1625 C CA . ASN B 1 102 ? 5.73 -15.359 -2.883 1 96.75 102 ASN B CA 1
ATOM 1626 C C . ASN B 1 102 ? 5.492 -14.289 -3.941 1 96.75 102 ASN B C 1
ATOM 1628 O O . ASN B 1 102 ? 4.566 -14.398 -4.746 1 96.75 102 ASN B O 1
ATOM 1632 N N . PHE B 1 103 ? 6.34 -13.273 -3.947 1 96.44 103 PHE B N 1
ATOM 1633 C CA . PHE B 1 103 ? 6.324 -12.211 -4.949 1 96.44 103 PHE B CA 1
ATOM 1634 C C . PHE B 1 103 ? 7.703 -11.578 -5.094 1 96.44 103 PHE B C 1
ATOM 1636 O O . PHE B 1 103 ? 8.242 -11.023 -4.133 1 96.44 103 PHE B O 1
ATOM 1643 N N . ALA B 1 104 ? 8.266 -11.664 -6.301 1 95.31 104 ALA B N 1
ATOM 1644 C CA . ALA B 1 104 ? 9.617 -11.148 -6.477 1 95.31 104 ALA B CA 1
ATOM 1645 C C . ALA B 1 104 ? 9.844 -10.672 -7.91 1 95.31 104 ALA B C 1
ATOM 1647 O O . ALA B 1 104 ? 9.297 -11.25 -8.852 1 95.31 104 ALA B O 1
ATOM 1648 N N . PRO B 1 105 ? 10.594 -9.648 -8.062 1 94.94 105 PRO B N 1
ATOM 1649 C CA . PRO B 1 105 ? 10.945 -9.25 -9.43 1 94.94 105 PRO B CA 1
ATOM 1650 C C . PRO B 1 105 ? 11.805 -10.297 -10.148 1 94.94 105 PRO B C 1
ATOM 1652 O O . PRO B 1 105 ? 12.602 -10.984 -9.508 1 94.94 105 PRO B O 1
ATOM 1655 N N . ILE B 1 106 ? 11.453 -10.398 -11.406 1 93.38 106 ILE B N 1
ATOM 1656 C CA . ILE B 1 106 ? 12.305 -11.25 -12.234 1 93.38 106 ILE B CA 1
ATOM 1657 C C . ILE B 1 106 ? 13.453 -10.422 -12.812 1 93.38 106 ILE B C 1
ATOM 1659 O O . ILE B 1 106 ? 13.234 -9.359 -13.391 1 93.38 106 ILE B O 1
ATOM 1663 N N . LYS B 1 107 ? 14.703 -10.68 -12.414 1 80.94 107 LYS B N 1
ATOM 1664 C CA . LYS B 1 107 ? 15.867 -10 -12.969 1 80.94 107 LYS B CA 1
ATOM 1665 C C . LYS B 1 107 ? 16.078 -10.367 -14.43 1 80.94 107 LYS B C 1
ATOM 1667 O O . LYS B 1 107 ? 15.945 -11.539 -14.805 1 80.94 107 LYS B O 1
ATOM 1672 N N . ALA B 1 108 ? 16.219 -9.25 -15.141 1 63.88 108 ALA B N 1
ATOM 1673 C CA . ALA B 1 108 ? 16.594 -9.484 -16.531 1 63.88 108 ALA B CA 1
ATOM 1674 C C . ALA B 1 108 ? 17.906 -10.258 -16.641 1 63.88 108 ALA B C 1
ATOM 1676 O O . ALA B 1 108 ? 18.766 -10.148 -15.766 1 63.88 108 ALA B O 1
#

Nearest PDB structures (foldseek):
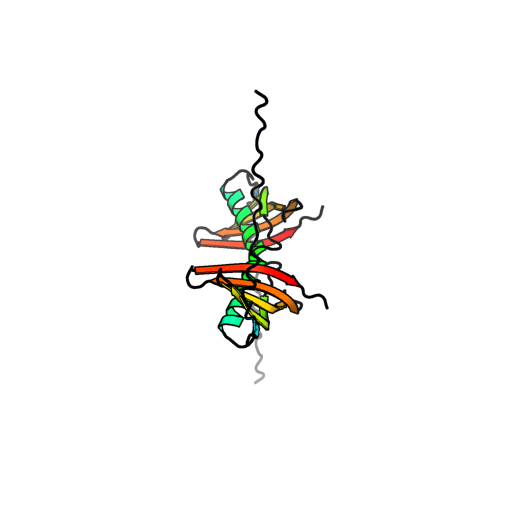  6qoz-assembly1_C  TM=7.582E-01  e=6.419E-05  synthetic construct
  4lzi-assembly1_A  TM=6.925E-01  e=1.595E-04  Solanum tuberosum
  3ima-assembly1_B  TM=7.531E-01  e=1.043E-03  Colocasia esculenta
  2mzv-assembly1_A  TM=5.292E-01  e=1.741E-03  Sesamum indicum
  7pkw-assembly1_A  TM=4.270E-01  e=7.675E-01  Streptococcus thermophilus

InterPro domains:
  IPR000010 Cystatin domain [PF16845] (29-105)
  IPR000010 Cystatin domain [cd00042] (26-83)
  IPR046350 Cystatin superfamily [SSF54403] (28-106)

Organism: Vicia faba (NCBI:txid3906)

Radius of gyration: 27.86 Å; Cα contacts (8 Å, |Δi|>4): 384; chains: 2; bounding box: 40×93×80 Å

pLDDT: mean 84.08, std 21.09, range [34.81, 98.81]